Protein AF-A0A9N9Y6G4-F1 (afdb_monomer)

Radius of gyration: 29.19 Å; Cα contacts (8 Å, |Δi|>4): 217; chains: 1; bounding box: 50×56×81 Å

Foldseek 3Di:
DDQQFDAQPPPRDTHSDDVVVVVVCVVVQSAPAADPVDRHHDVDPVRNQCCCLPPQVADPVVRDHDPDSVVSVVVCLDCVNQNFDDQQPQDRDTHSDPVVSVQCQQCLVRPRRNVRHVVVVVVVVCVVVVPCPPVVPDPDDPDDLQPDQDPVQDPPQFRADPVPRDGHNDSVVSRCVSSPPVND

InterPro domains:
  IPR013087 Zinc finger C2H2-type [PF13912] (59-80)
  IPR013087 Zinc finger C2H2-type [PF13912] (158-177)
  IPR013087 Zinc finger C2H2-type [PS00028] (59-81)
  IPR013087 Zinc finger C2H2-type [PS50157] (57-86)
  IPR013087 Zinc finger C2H2-type [SM00355] (6-30)
  IPR013087 Zinc finger C2H2-type [SM00355] (33-56)
  IPR013087 Zinc finger C2H2-type [SM00355] (57-81)
  IPR013087 Zinc finger C2H2-type [SM00355] (86-106)
  IPR013087 Zinc finger C2H2-type [SM00355] (159-179)
  IPR036236 Zinc finger C2H2 superfamily [SSF57667] (58-105)

Mean predicted aligned error: 15.95 Å

Sequence (184 aa):
MRRRGFKCQVCGAICPNQREHQRHLQKFNHWPSDCRRCARTFPSADGLHEHEVSFHNYCRECNRSFPTLQSIKTHLRSVRHRGKQASCPFCDRRYTYAAAVAGHLESGRCPRAPGLNRDQTYRFVRDKDPYGVITKKLIGWRGTVHYEVGDTCWNGRAYQCNLCLNEFNSLHALSQHVNSPRRK

Organism: NCBI:txid160290

Structure (mmCIF, N/CA/C/O backbone):
data_AF-A0A9N9Y6G4-F1
#
_entry.id   AF-A0A9N9Y6G4-F1
#
loop_
_atom_site.group_PDB
_atom_site.id
_atom_site.type_symbol
_atom_site.label_atom_id
_atom_site.label_alt_id
_atom_site.label_comp_id
_atom_site.label_asym_id
_atom_site.label_entity_id
_atom_site.label_seq_id
_atom_site.pdbx_PDB_ins_code
_atom_site.Cartn_x
_atom_site.Cartn_y
_atom_site.Cartn_z
_atom_site.occupancy
_atom_site.B_iso_or_equiv
_atom_site.auth_seq_id
_atom_site.auth_comp_id
_atom_site.auth_asym_id
_atom_site.auth_atom_id
_atom_site.pdbx_PDB_model_num
ATOM 1 N N . MET A 1 1 ? 19.382 -28.203 -42.869 1.00 41.34 1 MET A N 1
ATOM 2 C CA . MET A 1 1 ? 18.488 -27.753 -41.774 1.00 41.34 1 MET A CA 1
ATOM 3 C C . MET A 1 1 ? 18.875 -26.329 -41.376 1.00 41.34 1 MET A C 1
ATOM 5 O O . MET A 1 1 ? 19.977 -26.135 -40.878 1.00 41.34 1 MET A O 1
ATOM 9 N N . ARG A 1 2 ? 18.053 -25.311 -41.672 1.00 51.38 2 ARG A N 1
ATOM 10 C CA . ARG A 1 2 ? 18.377 -23.908 -41.339 1.00 51.38 2 ARG A CA 1
ATOM 11 C C . ARG A 1 2 ? 18.302 -23.725 -39.819 1.00 51.38 2 ARG A C 1
ATOM 13 O O . ARG A 1 2 ? 17.216 -23.818 -39.255 1.00 51.38 2 ARG A O 1
ATOM 20 N N . ARG A 1 3 ? 19.439 -23.491 -39.152 1.00 56.84 3 ARG A N 1
ATOM 21 C CA . ARG A 1 3 ? 19.456 -23.141 -37.722 1.00 56.84 3 ARG A CA 1
ATOM 22 C C . ARG A 1 3 ? 18.715 -21.816 -37.542 1.00 56.84 3 ARG A C 1
ATOM 24 O O . ARG A 1 3 ? 19.135 -20.788 -38.065 1.00 56.84 3 ARG A O 1
ATOM 31 N N . ARG A 1 4 ? 17.581 -21.862 -36.847 1.00 74.25 4 ARG A N 1
ATOM 32 C C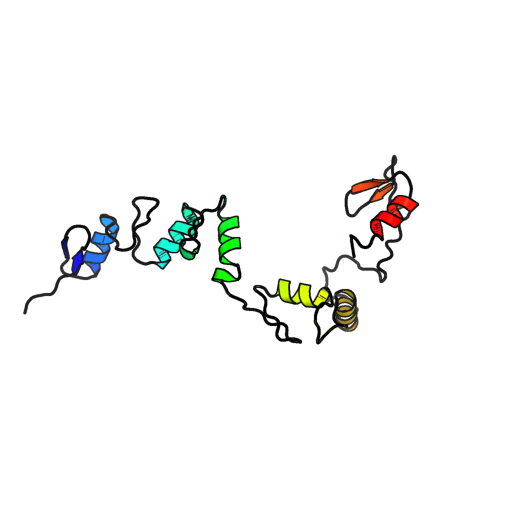A . ARG A 1 4 ? 16.739 -20.699 -36.562 1.00 74.25 4 ARG A CA 1
ATOM 33 C C . ARG A 1 4 ? 17.390 -19.925 -35.410 1.00 74.25 4 ARG A C 1
ATOM 35 O O . ARG A 1 4 ? 17.309 -20.351 -34.264 1.00 74.25 4 ARG A O 1
ATOM 42 N N . GLY A 1 5 ? 18.118 -18.859 -35.736 1.00 85.12 5 GLY A N 1
ATOM 43 C CA . GLY A 1 5 ? 18.733 -17.964 -34.750 1.00 85.12 5 GLY A CA 1
ATOM 44 C C . GLY A 1 5 ? 17.714 -17.035 -34.078 1.00 85.12 5 GLY A C 1
ATOM 45 O O . GLY A 1 5 ? 16.577 -16.901 -34.532 1.00 85.12 5 GLY A O 1
ATOM 46 N N . PHE A 1 6 ? 18.133 -16.371 -33.003 1.00 89.19 6 PHE A N 1
ATOM 47 C CA . PHE A 1 6 ? 17.336 -15.402 -32.250 1.00 89.19 6 PHE A CA 1
ATOM 48 C C . PHE A 1 6 ? 17.591 -13.993 -32.790 1.00 89.19 6 PHE A C 1
ATOM 50 O O . PHE A 1 6 ? 18.695 -13.471 -32.653 1.00 89.19 6 PHE A O 1
ATOM 57 N N . LYS A 1 7 ? 16.581 -13.379 -33.416 1.00 89.88 7 LYS A N 1
ATOM 58 C CA . LYS A 1 7 ? 16.680 -12.032 -33.996 1.00 89.88 7 LYS A CA 1
ATOM 59 C C . LYS A 1 7 ? 16.331 -10.953 -32.963 1.00 89.88 7 LYS A C 1
ATOM 61 O O . LYS A 1 7 ? 15.213 -10.941 -32.444 1.00 89.88 7 LYS A O 1
ATOM 66 N N . CYS A 1 8 ? 17.247 -10.015 -32.738 1.00 89.38 8 CYS A N 1
ATOM 67 C CA . CYS A 1 8 ? 17.000 -8.795 -31.976 1.00 89.38 8 CYS A CA 1
ATOM 68 C C . CYS A 1 8 ? 16.017 -7.887 -32.732 1.00 89.38 8 CYS A C 1
ATOM 70 O O . CYS A 1 8 ? 16.200 -7.618 -33.918 1.00 89.38 8 CYS A O 1
ATOM 72 N N . GLN A 1 9 ? 14.989 -7.388 -32.045 1.00 85.88 9 GLN A N 1
ATOM 73 C CA . GLN A 1 9 ? 13.970 -6.520 -32.652 1.00 85.88 9 GLN A CA 1
ATOM 74 C C . GLN A 1 9 ? 14.410 -5.054 -32.769 1.00 85.88 9 GLN A C 1
ATOM 76 O O . GLN A 1 9 ? 13.854 -4.326 -33.580 1.00 85.88 9 GLN A O 1
ATOM 81 N N . VAL A 1 10 ? 15.419 -4.635 -31.997 1.00 86.56 10 VAL A N 1
ATOM 82 C CA . VAL A 1 10 ? 15.906 -3.246 -31.980 1.00 86.56 10 VAL A CA 1
ATOM 83 C C . VAL A 1 10 ? 16.918 -2.996 -33.099 1.00 86.56 10 VAL A C 1
ATOM 85 O O . VAL A 1 10 ? 16.777 -2.044 -33.855 1.00 86.56 10 VAL A O 1
ATOM 88 N N . CYS A 1 11 ? 17.922 -3.869 -33.245 1.00 89.38 11 CYS A N 1
ATOM 89 C CA . CYS A 1 11 ? 18.994 -3.694 -34.235 1.00 89.38 11 CYS A CA 1
ATOM 90 C C . CYS A 1 11 ? 19.023 -4.760 -35.341 1.00 89.38 11 CYS A C 1
ATOM 92 O O . CYS A 1 11 ? 19.895 -4.731 -36.205 1.00 89.38 11 CYS A O 1
ATOM 94 N N . GLY A 1 12 ? 18.121 -5.746 -35.307 1.00 87.69 12 GLY A N 1
ATOM 95 C CA . GLY A 1 12 ? 18.038 -6.795 -36.327 1.00 87.69 12 GLY A CA 1
ATOM 96 C C . GLY A 1 12 ? 19.112 -7.888 -36.250 1.00 87.69 12 GLY A C 1
ATOM 97 O O . GLY A 1 12 ? 19.038 -8.836 -37.032 1.00 87.69 12 GLY A O 1
ATOM 98 N N . ALA A 1 13 ? 20.075 -7.800 -35.323 1.00 89.81 13 ALA A N 1
ATOM 99 C CA . ALA A 1 13 ? 21.148 -8.783 -35.168 1.00 89.81 13 ALA A CA 1
ATOM 100 C C . ALA A 1 13 ? 20.605 -10.196 -34.895 1.00 89.81 13 ALA A C 1
ATOM 102 O O . ALA A 1 13 ? 19.668 -10.368 -34.115 1.00 89.81 13 ALA A O 1
ATOM 103 N N . ILE A 1 14 ? 21.209 -11.215 -35.513 1.00 91.88 14 ILE A N 1
ATOM 104 C CA . ILE A 1 14 ? 20.828 -12.621 -35.330 1.00 91.88 14 ILE A CA 1
ATOM 105 C C . ILE A 1 14 ? 21.860 -13.294 -34.428 1.00 91.88 14 ILE A C 1
ATOM 107 O O . ILE A 1 14 ? 23.009 -13.488 -34.814 1.00 91.88 14 ILE A O 1
ATOM 111 N N . CYS A 1 15 ? 21.443 -13.671 -33.225 1.00 91.81 15 CYS A N 1
ATOM 112 C CA . CYS A 1 15 ? 22.257 -14.444 -32.298 1.00 91.81 15 CYS A CA 1
ATOM 113 C C . CYS A 1 15 ? 22.061 -15.951 -32.546 1.00 91.81 15 CYS A C 1
ATOM 115 O O . CYS A 1 15 ? 20.933 -16.398 -32.779 1.00 91.81 15 CYS A O 1
ATOM 117 N N . PRO A 1 16 ? 23.120 -16.770 -32.463 1.00 89.94 16 PRO A N 1
ATOM 118 C CA . PRO A 1 16 ? 23.047 -18.191 -32.800 1.00 89.94 16 PRO A CA 1
ATOM 119 C C . PRO A 1 16 ? 22.302 -19.031 -31.752 1.00 89.94 16 PRO A C 1
ATOM 121 O O . PRO A 1 16 ? 21.826 -20.115 -32.077 1.00 89.94 16 PRO A O 1
ATOM 124 N N . ASN A 1 17 ? 22.183 -18.558 -30.505 1.00 91.31 17 ASN A N 1
ATOM 125 C CA . ASN A 1 17 ? 21.435 -19.229 -29.439 1.00 91.31 17 ASN A CA 1
ATOM 126 C C . ASN A 1 17 ? 20.856 -18.229 -28.416 1.00 91.31 17 ASN A C 1
ATOM 128 O O . ASN A 1 17 ? 21.189 -17.041 -28.422 1.00 91.31 17 ASN A O 1
ATOM 132 N N . GLN A 1 18 ? 19.995 -18.726 -27.520 1.00 89.88 18 GLN A N 1
ATOM 133 C CA . GLN A 1 18 ? 19.288 -17.905 -26.536 1.00 89.88 18 GLN A CA 1
ATOM 134 C C . GLN A 1 18 ? 20.238 -17.214 -25.553 1.00 89.88 18 GLN A C 1
ATOM 136 O O . GLN A 1 18 ? 20.033 -16.046 -25.243 1.00 89.88 18 GLN A O 1
ATOM 141 N N . ARG A 1 19 ? 21.299 -17.884 -25.085 1.00 92.56 19 ARG A N 1
ATOM 142 C CA . ARG A 1 19 ? 22.244 -17.313 -24.110 1.00 92.56 19 ARG A CA 1
ATOM 143 C C . ARG A 1 19 ? 22.985 -16.107 -24.684 1.00 92.56 19 ARG A C 1
ATOM 145 O O . ARG A 1 19 ? 23.123 -15.085 -24.015 1.00 92.56 19 ARG A O 1
ATOM 152 N N . GLU A 1 20 ? 23.425 -16.202 -25.934 1.00 91.81 20 GLU A N 1
ATOM 153 C CA . GLU A 1 20 ? 24.077 -15.084 -26.616 1.00 91.81 20 GLU A CA 1
ATOM 154 C C . GLU A 1 20 ? 23.114 -13.946 -26.928 1.00 91.81 20 GLU A C 1
ATOM 156 O O . GLU A 1 20 ? 23.498 -12.785 -26.799 1.00 91.81 20 GLU A O 1
ATOM 161 N N . HIS A 1 21 ? 21.858 -14.265 -27.249 1.00 91.19 21 HIS A N 1
ATOM 162 C CA . HIS A 1 21 ? 20.809 -13.263 -27.392 1.00 91.19 21 HIS A CA 1
ATOM 163 C C . HIS A 1 21 ? 20.582 -12.505 -26.080 1.00 91.19 21 HIS A C 1
ATOM 165 O O . HIS A 1 21 ? 20.606 -11.283 -26.075 1.00 91.19 21 HIS A O 1
ATOM 171 N N . GLN A 1 22 ? 20.465 -13.200 -24.946 1.00 90.56 22 GLN A N 1
ATOM 172 C CA . GLN A 1 22 ? 20.300 -12.568 -23.630 1.00 90.56 22 GLN A CA 1
ATOM 173 C C . GLN A 1 22 ? 21.493 -11.657 -23.286 1.00 90.56 22 GLN A C 1
ATOM 175 O O . GLN A 1 22 ? 21.298 -10.516 -22.872 1.00 90.56 22 GLN A O 1
ATOM 180 N N . ARG A 1 23 ? 22.729 -12.109 -23.549 1.00 91.56 23 ARG A N 1
ATOM 181 C CA . ARG A 1 23 ? 23.945 -11.292 -23.379 1.00 91.56 23 ARG A CA 1
ATOM 182 C C . ARG A 1 23 ? 23.939 -10.057 -24.283 1.00 91.56 23 ARG A C 1
ATOM 184 O O . ARG A 1 23 ? 24.332 -8.982 -23.840 1.00 91.56 23 ARG A O 1
ATOM 191 N N . HIS A 1 24 ? 23.505 -10.199 -25.535 1.00 92.19 24 HIS A N 1
ATOM 192 C CA . HIS A 1 24 ? 23.349 -9.081 -26.464 1.00 92.19 24 HIS A CA 1
ATOM 193 C C . HIS A 1 24 ? 22.326 -8.063 -25.939 1.00 92.19 24 HIS A C 1
ATOM 195 O O . HIS A 1 24 ? 22.649 -6.881 -25.839 1.00 92.19 24 HIS A O 1
ATOM 201 N N . LEU A 1 25 ? 21.133 -8.516 -25.541 1.00 90.69 25 LEU A N 1
ATOM 202 C CA . LEU A 1 25 ? 20.078 -7.647 -25.014 1.00 90.69 25 LEU A CA 1
ATOM 203 C C . LEU A 1 25 ? 20.532 -6.902 -23.755 1.00 90.69 25 LEU A C 1
ATOM 205 O O . LEU A 1 25 ? 20.268 -5.711 -23.632 1.00 90.69 25 LEU A O 1
ATOM 209 N N . GLN A 1 26 ? 21.272 -7.567 -22.865 1.00 87.88 26 GLN A N 1
ATOM 210 C CA . GLN A 1 26 ? 21.824 -6.944 -21.664 1.00 87.88 26 GLN A CA 1
ATOM 211 C C . GLN A 1 26 ? 22.943 -5.940 -21.972 1.00 87.88 26 GLN A C 1
ATOM 213 O O . GLN A 1 26 ? 22.954 -4.857 -21.398 1.00 87.88 26 GLN A O 1
ATOM 218 N N . LYS A 1 27 ? 23.869 -6.272 -22.882 1.00 89.38 27 LYS A N 1
ATOM 219 C CA . LYS A 1 27 ? 25.011 -5.409 -23.228 1.00 89.38 27 LYS A CA 1
ATOM 220 C C . LYS A 1 27 ? 24.585 -4.136 -23.957 1.00 89.38 27 LYS A C 1
ATOM 222 O O . LYS A 1 27 ? 25.132 -3.075 -23.686 1.00 89.38 27 LYS A O 1
ATOM 227 N N . PHE A 1 28 ? 23.644 -4.253 -24.891 1.00 87.62 28 PHE A N 1
ATOM 228 C CA . PHE A 1 28 ? 23.187 -3.137 -25.723 1.00 87.62 28 PHE A CA 1
ATOM 229 C C . PHE A 1 28 ? 21.873 -2.521 -25.235 1.00 87.62 28 PHE A C 1
ATOM 231 O O . PHE A 1 28 ? 21.368 -1.597 -25.859 1.00 87.62 28 PHE A O 1
ATOM 238 N N . ASN A 1 29 ? 21.321 -3.016 -24.122 1.00 86.81 29 ASN A N 1
ATOM 239 C CA . ASN A 1 29 ? 20.056 -2.548 -23.562 1.00 86.81 29 ASN A CA 1
ATOM 240 C C . ASN A 1 29 ? 18.914 -2.597 -24.600 1.00 86.81 29 ASN A C 1
ATOM 242 O O . ASN A 1 29 ? 18.122 -1.667 -24.737 1.00 86.81 29 ASN A O 1
ATOM 246 N N . HIS A 1 30 ? 18.844 -3.697 -25.351 1.00 90.31 30 HIS A N 1
ATOM 247 C CA . HIS A 1 30 ? 17.883 -3.916 -26.441 1.00 90.31 30 HIS A CA 1
ATOM 248 C C . HIS A 1 30 ? 16.643 -4.708 -26.004 1.00 90.31 30 HIS A C 1
ATOM 250 O O . HIS A 1 30 ? 15.956 -5.305 -26.836 1.00 90.31 30 HIS A O 1
ATOM 256 N N . TRP A 1 31 ? 16.374 -4.791 -24.701 1.00 89.81 31 TRP A N 1
ATOM 257 C CA . TRP A 1 31 ? 15.217 -5.528 -24.216 1.00 89.81 31 TRP A CA 1
ATOM 258 C C . TRP A 1 31 ? 13.901 -4.943 -24.748 1.00 89.81 31 TRP A C 1
ATOM 260 O O . TRP A 1 31 ? 13.811 -3.738 -24.973 1.00 89.81 31 TRP A O 1
ATOM 270 N N . PRO A 1 32 ? 12.860 -5.775 -24.926 1.00 85.19 32 PRO A N 1
ATOM 271 C CA . PRO A 1 32 ? 11.622 -5.342 -25.567 1.00 85.19 32 PRO A CA 1
ATOM 272 C C . PRO A 1 32 ? 10.779 -4.383 -24.718 1.00 85.19 32 PRO A C 1
ATOM 274 O O . PRO A 1 32 ? 9.941 -3.687 -25.277 1.00 85.19 32 PRO A O 1
ATOM 277 N N . SER A 1 33 ? 10.951 -4.359 -23.391 1.00 89.88 33 SER A N 1
ATOM 278 C CA . SER A 1 33 ? 10.158 -3.488 -22.513 1.00 89.88 33 SER A CA 1
ATOM 279 C C . SER A 1 33 ? 10.932 -2.207 -22.214 1.00 89.88 33 SER A C 1
ATOM 281 O O . SER A 1 33 ? 11.803 -2.212 -21.347 1.00 89.88 33 SER A O 1
ATOM 283 N N . ASP A 1 34 ? 10.643 -1.114 -22.913 1.00 88.62 34 ASP A N 1
ATOM 284 C CA . ASP A 1 34 ? 11.289 0.183 -22.705 1.00 88.62 34 ASP A CA 1
ATOM 285 C C . ASP A 1 34 ? 10.572 1.045 -21.654 1.00 88.62 34 ASP A C 1
ATOM 287 O O . ASP A 1 34 ? 9.346 1.032 -21.512 1.00 88.62 34 ASP A O 1
ATOM 291 N N . CYS A 1 35 ? 11.350 1.814 -20.894 1.00 91.25 35 CYS A N 1
ATOM 292 C CA . CYS A 1 35 ? 10.811 2.847 -20.024 1.00 91.25 35 CYS A CA 1
ATOM 293 C C . CYS A 1 35 ? 10.544 4.119 -20.833 1.00 91.25 35 CYS A C 1
ATOM 295 O O . CYS A 1 35 ? 11.448 4.715 -21.400 1.00 91.25 35 CYS A O 1
ATOM 297 N N . ARG A 1 36 ? 9.315 4.637 -20.815 1.00 90.25 36 ARG A N 1
ATOM 298 C CA . ARG A 1 36 ? 9.000 5.890 -21.534 1.00 90.25 36 ARG A CA 1
ATOM 299 C C . ARG A 1 36 ? 9.541 7.157 -20.862 1.00 90.25 36 ARG A C 1
ATOM 301 O O . ARG A 1 36 ? 9.372 8.248 -21.394 1.00 90.25 36 ARG A O 1
ATOM 308 N N . ARG A 1 37 ? 10.144 7.034 -19.674 1.00 91.00 37 ARG A N 1
ATOM 309 C CA . ARG A 1 37 ? 10.722 8.155 -18.905 1.00 91.00 37 ARG A CA 1
ATOM 310 C C . ARG A 1 37 ? 12.244 8.167 -18.888 1.00 91.00 37 ARG A C 1
ATOM 312 O O . ARG A 1 37 ? 12.824 9.156 -18.453 1.00 91.00 37 ARG A O 1
ATOM 319 N N . CYS A 1 38 ? 12.898 7.096 -19.329 1.00 90.56 38 CYS A N 1
ATOM 320 C CA . CYS A 1 38 ? 14.349 7.047 -19.466 1.00 90.56 38 CYS A CA 1
ATOM 321 C C . CYS A 1 38 ? 14.756 6.011 -20.515 1.00 90.56 38 CYS A C 1
ATOM 323 O O . CYS A 1 38 ? 14.004 5.100 -20.815 1.00 90.56 38 CYS A O 1
ATOM 325 N N . ALA A 1 39 ? 15.983 6.067 -21.024 1.00 86.81 39 ALA A N 1
ATOM 326 C CA . ALA A 1 39 ? 16.446 5.143 -22.065 1.00 86.81 39 ALA A CA 1
ATOM 327 C C . ALA A 1 39 ? 16.714 3.694 -21.582 1.00 86.81 39 ALA A C 1
ATOM 329 O O . ALA A 1 39 ? 17.464 2.958 -22.225 1.00 86.81 39 ALA A O 1
ATOM 330 N N . ARG A 1 40 ? 16.169 3.267 -20.430 1.00 87.94 40 ARG A N 1
ATOM 331 C CA . ARG A 1 40 ? 16.365 1.907 -19.903 1.00 87.94 40 ARG A CA 1
ATOM 332 C C . ARG A 1 40 ? 15.350 0.930 -20.486 1.00 87.94 40 ARG A C 1
ATOM 334 O O . ARG A 1 40 ? 14.172 1.256 -20.605 1.00 87.94 40 ARG A O 1
ATOM 341 N N . THR A 1 41 ? 15.803 -0.288 -20.769 1.00 90.50 41 THR A N 1
ATOM 342 C CA . THR A 1 41 ? 14.950 -1.383 -21.229 1.00 90.50 41 THR A CA 1
ATOM 343 C C . THR A 1 41 ? 15.080 -2.587 -20.299 1.00 90.50 41 THR A C 1
ATOM 345 O O . THR A 1 41 ? 16.090 -2.759 -19.611 1.00 90.50 41 THR A O 1
ATOM 348 N N . PHE A 1 42 ? 14.033 -3.408 -20.239 1.00 91.19 42 PHE A N 1
ATOM 349 C CA . PHE A 1 42 ? 13.884 -4.482 -19.265 1.00 91.19 42 PHE A CA 1
ATOM 350 C C . PHE A 1 42 ? 13.423 -5.792 -19.909 1.00 91.19 42 PHE A C 1
ATOM 352 O O . PHE A 1 42 ? 12.586 -5.782 -20.820 1.00 91.19 42 PHE A O 1
ATOM 359 N N . PRO A 1 43 ? 13.929 -6.939 -19.418 1.00 88.19 43 PRO A N 1
ATOM 360 C CA . PRO A 1 43 ? 13.601 -8.257 -19.958 1.00 88.19 43 PRO A CA 1
ATOM 361 C C . PRO A 1 43 ? 12.132 -8.650 -19.779 1.00 88.19 43 PRO A C 1
ATOM 363 O O . PRO A 1 43 ? 11.641 -9.492 -20.528 1.00 88.19 43 PRO A O 1
ATOM 366 N N . SER A 1 44 ? 11.428 -8.051 -18.816 1.00 90.69 44 SER A N 1
ATOM 367 C CA . SER A 1 44 ? 10.027 -8.339 -18.516 1.00 90.69 44 SER A CA 1
ATOM 368 C C . SER A 1 44 ? 9.245 -7.076 -18.155 1.00 90.69 44 SER A C 1
ATOM 370 O O . SER A 1 44 ? 9.812 -6.069 -17.719 1.00 90.69 44 SER A O 1
ATOM 372 N N . ALA A 1 45 ? 7.919 -7.159 -18.296 1.00 91.38 45 ALA A N 1
ATOM 373 C CA . ALA A 1 45 ? 7.000 -6.109 -17.866 1.00 91.38 45 ALA A CA 1
ATOM 374 C C . ALA A 1 45 ? 7.062 -5.865 -16.348 1.00 91.38 45 ALA A C 1
ATOM 376 O O . ALA A 1 45 ? 6.921 -4.719 -15.928 1.00 91.38 45 ALA A O 1
ATOM 377 N N . ASP A 1 46 ? 7.318 -6.905 -15.549 1.00 91.69 46 ASP A N 1
ATOM 378 C CA . ASP A 1 46 ? 7.487 -6.786 -14.095 1.00 91.69 46 ASP A CA 1
ATOM 379 C C . ASP A 1 46 ? 8.770 -6.034 -13.734 1.00 91.69 46 ASP A C 1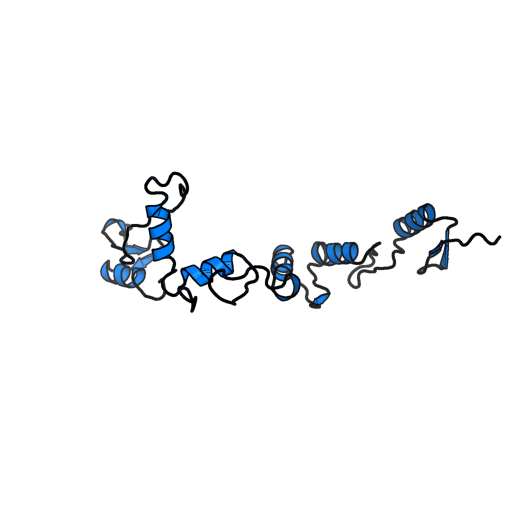
ATOM 381 O O . ASP A 1 46 ? 8.740 -5.144 -12.889 1.00 91.69 46 ASP A O 1
ATOM 385 N N . GLY A 1 47 ? 9.880 -6.318 -14.426 1.00 93.06 47 GLY A N 1
ATOM 386 C CA . GLY A 1 47 ? 11.135 -5.588 -14.230 1.00 93.06 47 GLY A CA 1
ATOM 387 C C . GLY A 1 47 ? 11.013 -4.114 -14.623 1.00 93.06 47 GLY A C 1
ATOM 388 O O . GLY A 1 47 ? 11.520 -3.238 -13.923 1.0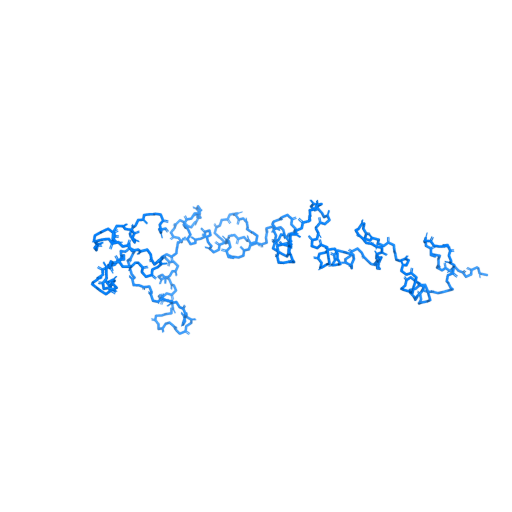0 93.06 47 GLY A O 1
ATOM 389 N N . LEU A 1 48 ? 10.280 -3.824 -15.705 1.00 94.19 48 LEU A N 1
ATOM 390 C CA . LEU A 1 48 ? 9.923 -2.451 -16.063 1.00 94.19 48 LEU A CA 1
ATOM 391 C C . LEU A 1 48 ? 9.037 -1.808 -14.984 1.00 94.19 48 LEU A C 1
ATOM 393 O O . LEU A 1 48 ? 9.307 -0.682 -14.578 1.00 94.19 48 LEU A O 1
ATOM 397 N N . HIS A 1 49 ? 8.013 -2.509 -14.493 1.00 93.56 49 HIS A N 1
ATOM 398 C CA . HIS A 1 49 ? 7.120 -1.996 -13.455 1.00 93.56 49 HIS A CA 1
ATOM 399 C C . HIS A 1 49 ? 7.877 -1.658 -12.165 1.00 93.56 49 HIS A C 1
ATOM 401 O O . HIS A 1 49 ? 7.734 -0.555 -11.642 1.00 93.56 49 HIS A O 1
ATOM 407 N N . GLU A 1 50 ? 8.728 -2.561 -11.677 1.00 93.69 50 GLU A N 1
ATOM 408 C CA . GLU A 1 50 ? 9.559 -2.325 -10.496 1.00 93.69 50 GLU A CA 1
ATOM 409 C C . GLU A 1 50 ? 10.477 -1.113 -10.687 1.00 93.69 50 GLU A C 1
ATOM 411 O O . GLU A 1 50 ? 10.603 -0.278 -9.784 1.00 93.69 50 GLU A O 1
ATOM 416 N N . HIS A 1 51 ? 11.073 -0.974 -11.874 1.00 94.69 51 HIS A N 1
ATOM 417 C CA . HIS A 1 51 ? 11.878 0.189 -12.219 1.00 94.69 51 HIS A CA 1
ATOM 418 C C . HIS A 1 51 ? 11.059 1.486 -12.209 1.00 94.69 51 HIS A C 1
ATOM 420 O O . HIS A 1 51 ? 11.478 2.467 -11.594 1.00 94.69 51 HIS A O 1
ATOM 426 N N . GLU A 1 52 ? 9.884 1.508 -12.840 1.00 95.25 52 GLU A N 1
ATOM 427 C CA . GLU A 1 52 ? 9.006 2.680 -12.854 1.00 95.25 52 GLU A CA 1
ATOM 428 C C . GLU A 1 52 ? 8.563 3.083 -11.442 1.00 95.25 52 GLU A C 1
ATOM 430 O O . GLU A 1 52 ? 8.523 4.274 -11.120 1.00 95.25 52 GLU A O 1
ATOM 435 N N . VAL A 1 53 ? 8.290 2.107 -10.576 1.00 95.75 53 VAL A N 1
ATOM 436 C CA . VAL A 1 53 ? 7.908 2.349 -9.183 1.00 95.75 53 VAL A CA 1
ATOM 437 C C . VAL A 1 53 ? 9.086 2.874 -8.367 1.00 95.75 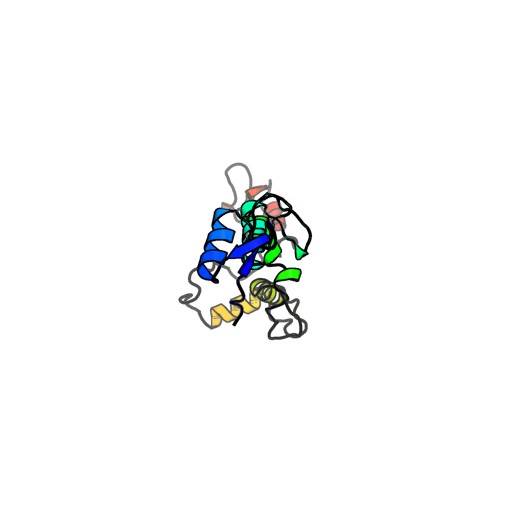53 VAL A C 1
ATOM 439 O O . VAL A 1 53 ? 8.915 3.819 -7.601 1.00 95.75 53 VAL A O 1
ATOM 442 N N . SER A 1 54 ? 10.272 2.290 -8.530 1.00 94.81 54 SER A N 1
ATOM 443 C CA . SER A 1 54 ? 11.425 2.558 -7.660 1.00 94.81 54 SER A CA 1
ATOM 444 C C . SER A 1 54 ? 12.231 3.786 -8.073 1.00 94.81 54 SER A C 1
ATOM 446 O O . SER A 1 54 ? 12.742 4.494 -7.210 1.00 94.81 54 SER A O 1
ATOM 448 N N . PHE A 1 55 ? 12.343 4.054 -9.377 1.00 94.88 55 PHE A N 1
ATOM 449 C CA . PHE A 1 55 ? 13.165 5.145 -9.915 1.00 94.88 55 PHE A CA 1
ATOM 450 C C . PHE A 1 55 ? 12.351 6.349 -10.383 1.00 94.88 55 PHE A C 1
ATOM 452 O O . PHE A 1 55 ? 12.853 7.469 -10.357 1.00 94.88 55 PHE A O 1
ATOM 459 N N . HIS A 1 56 ? 11.104 6.142 -10.807 1.00 95.12 56 HIS A N 1
ATOM 460 C CA . HIS A 1 56 ? 10.254 7.222 -11.311 1.00 95.12 56 HIS A CA 1
ATOM 461 C C . HIS A 1 56 ? 9.060 7.528 -10.409 1.00 95.12 56 HIS A C 1
ATOM 463 O O . HIS A 1 56 ? 8.302 8.448 -10.716 1.00 95.12 56 HIS A O 1
ATOM 469 N N . ASN A 1 57 ? 8.879 6.774 -9.316 1.00 97.06 57 ASN A N 1
ATOM 470 C CA . ASN A 1 57 ? 7.701 6.850 -8.455 1.00 97.06 57 ASN A CA 1
ATOM 471 C C . ASN A 1 57 ? 6.408 6.890 -9.283 1.00 97.06 57 ASN A C 1
ATOM 473 O O . ASN A 1 57 ? 5.518 7.699 -9.021 1.00 97.06 57 ASN A O 1
ATOM 477 N N . TYR A 1 58 ? 6.319 6.065 -10.326 1.00 96.50 58 TYR A N 1
ATOM 478 C CA . TYR A 1 58 ? 5.241 6.131 -11.302 1.00 96.50 58 TYR A CA 1
ATOM 479 C C . TYR A 1 58 ? 4.435 4.838 -11.378 1.00 96.50 58 TYR A C 1
ATOM 481 O O . TYR A 1 58 ? 4.974 3.734 -11.411 1.00 96.50 58 TYR A O 1
ATOM 489 N N . CYS A 1 59 ? 3.116 4.997 -11.455 1.00 95.62 59 CYS A N 1
ATOM 490 C CA . CYS A 1 59 ? 2.171 3.917 -11.665 1.00 95.62 59 CYS A CA 1
ATOM 491 C C . CYS A 1 59 ? 1.628 3.942 -13.100 1.00 95.62 59 CYS A C 1
ATOM 493 O O . CYS A 1 59 ? 0.850 4.833 -13.456 1.00 95.62 59 CYS A O 1
ATOM 495 N N . ARG A 1 60 ? 1.988 2.929 -13.901 1.00 91.56 60 ARG A N 1
ATOM 496 C CA . ARG A 1 60 ? 1.557 2.787 -15.305 1.00 91.56 60 ARG A CA 1
ATOM 497 C C . ARG A 1 60 ? 0.074 2.534 -15.486 1.00 91.56 60 ARG A C 1
ATOM 499 O O . ARG A 1 60 ? -0.530 3.119 -16.375 1.00 91.56 60 ARG A O 1
ATOM 506 N N . GLU A 1 61 ? -0.530 1.728 -14.622 1.00 91.44 61 GLU A N 1
ATOM 507 C CA . GLU A 1 61 ? -1.952 1.387 -14.743 1.00 91.44 61 GLU A CA 1
ATOM 508 C C . GLU A 1 61 ? -2.847 2.592 -14.426 1.00 91.44 61 GLU A C 1
ATOM 510 O O . GLU A 1 61 ? -3.949 2.719 -14.955 1.00 91.44 61 GLU A O 1
ATOM 515 N N . CYS A 1 62 ? -2.365 3.495 -13.566 1.00 93.75 62 CYS A N 1
ATOM 516 C CA . CYS A 1 62 ? -3.050 4.732 -13.198 1.00 93.75 62 CYS A CA 1
ATOM 517 C C . CYS A 1 62 ? -2.584 5.953 -13.992 1.00 93.75 62 CYS A C 1
ATOM 519 O O . CYS A 1 62 ? -3.150 7.026 -13.799 1.00 93.75 62 CYS A O 1
ATOM 521 N N . ASN A 1 63 ? -1.552 5.798 -14.824 1.00 93.62 63 ASN A N 1
ATOM 522 C CA . ASN A 1 63 ? -0.824 6.876 -15.484 1.00 93.62 63 ASN A CA 1
ATOM 523 C C . ASN A 1 63 ? -0.507 8.059 -14.545 1.00 93.62 63 ASN A C 1
ATOM 525 O O . ASN A 1 63 ? -0.791 9.214 -14.860 1.00 93.62 63 ASN A O 1
ATOM 529 N N . ARG A 1 64 ? 0.031 7.772 -13.352 1.00 94.75 64 ARG A N 1
ATOM 530 C CA . ARG A 1 64 ? 0.213 8.776 -12.291 1.00 94.75 64 ARG A CA 1
ATOM 531 C C . ARG A 1 64 ? 1.606 8.723 -11.676 1.00 94.75 64 ARG A C 1
ATOM 533 O O . ARG A 1 64 ? 2.067 7.653 -11.284 1.00 94.75 64 ARG A O 1
ATOM 540 N N . SER A 1 65 ? 2.222 9.894 -11.535 1.00 95.50 65 SER A N 1
ATOM 541 C CA . SER A 1 65 ? 3.484 10.090 -10.815 1.00 95.50 65 SER A CA 1
ATOM 542 C C . SER A 1 65 ? 3.235 10.483 -9.361 1.00 95.50 65 SER A C 1
ATOM 544 O O . SER A 1 65 ? 2.230 11.121 -9.034 1.00 95.50 65 SER A O 1
ATOM 546 N N . PHE A 1 66 ? 4.169 10.118 -8.492 1.00 96.69 66 PHE A N 1
ATOM 547 C CA . PHE A 1 66 ? 4.105 10.361 -7.060 1.00 96.69 66 PHE A CA 1
ATOM 548 C C . PHE A 1 66 ? 5.366 11.08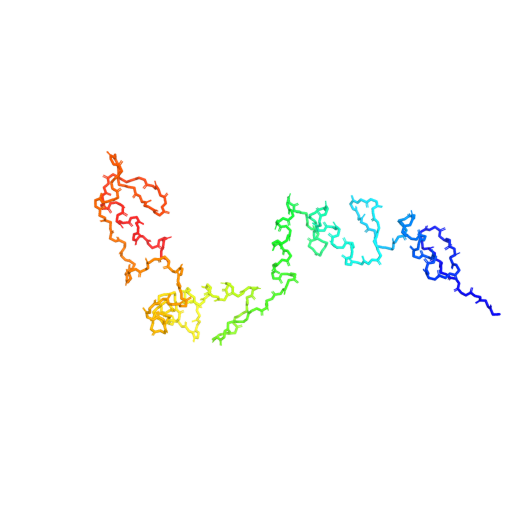4 -6.578 1.00 96.69 66 PHE A C 1
ATOM 550 O O . PHE A 1 66 ? 6.448 10.863 -7.117 1.00 96.69 66 PHE A O 1
ATOM 557 N N . PRO A 1 67 ? 5.255 11.932 -5.542 1.00 95.56 67 PRO A N 1
ATOM 558 C CA . PRO A 1 67 ? 6.393 12.708 -5.053 1.00 95.56 67 PRO A CA 1
ATOM 559 C C . PRO A 1 67 ? 7.436 11.847 -4.331 1.00 95.56 67 PRO A C 1
ATOM 561 O O . PRO A 1 67 ? 8.596 12.231 -4.243 1.00 95.56 67 PRO A O 1
ATOM 564 N N . THR A 1 68 ? 7.043 10.689 -3.789 1.00 96.12 68 THR A N 1
ATOM 565 C CA . THR A 1 68 ? 7.929 9.838 -2.982 1.00 96.12 68 THR A CA 1
ATOM 566 C C . THR A 1 68 ? 7.683 8.353 -3.226 1.00 96.12 68 THR A C 1
ATOM 568 O O . THR A 1 68 ? 6.555 7.937 -3.501 1.00 96.12 68 THR A O 1
ATOM 571 N N . LEU A 1 69 ? 8.706 7.526 -2.991 1.00 94.56 69 LEU A N 1
ATOM 572 C CA . LEU A 1 69 ? 8.582 6.065 -3.059 1.00 94.56 69 LEU A CA 1
ATOM 573 C C . LEU A 1 69 ? 7.509 5.531 -2.096 1.00 94.56 69 LEU A C 1
ATOM 575 O O . LEU A 1 69 ? 6.758 4.608 -2.412 1.00 94.56 69 LEU A O 1
ATOM 579 N N . GLN A 1 70 ? 7.392 6.135 -0.913 1.00 94.88 70 GLN A N 1
ATOM 580 C CA . GLN A 1 70 ? 6.405 5.716 0.079 1.00 94.88 70 GLN A CA 1
ATOM 581 C C . GLN A 1 70 ? 4.967 6.011 -0.367 1.00 94.88 70 GLN A C 1
ATOM 583 O O . GLN A 1 70 ? 4.055 5.218 -0.099 1.00 94.88 70 GLN A O 1
ATOM 588 N N . SER A 1 71 ? 4.749 7.130 -1.062 1.00 95.81 71 SER A N 1
ATOM 589 C CA . SER A 1 71 ? 3.420 7.489 -1.557 1.00 95.81 71 SER A CA 1
ATOM 590 C C . SER A 1 71 ? 2.967 6.553 -2.679 1.00 95.81 71 SER A C 1
ATOM 592 O O . SER A 1 71 ? 1.849 6.040 -2.595 1.00 95.81 71 SER A O 1
ATOM 594 N N . ILE A 1 72 ? 3.838 6.196 -3.633 1.00 96.12 72 ILE A N 1
ATOM 595 C CA . ILE A 1 72 ? 3.492 5.179 -4.638 1.00 96.12 72 ILE A CA 1
ATOM 596 C C . ILE A 1 72 ? 3.293 3.790 -4.017 1.00 96.12 72 ILE A C 1
ATOM 598 O O . ILE A 1 72 ? 2.303 3.130 -4.321 1.00 96.12 72 ILE A O 1
ATOM 602 N N . LYS A 1 73 ? 4.134 3.357 -3.068 1.00 93.19 73 LYS A N 1
ATOM 603 C CA . LYS A 1 73 ? 3.931 2.079 -2.354 1.00 93.19 73 LYS A CA 1
ATOM 604 C C . LYS A 1 73 ? 2.590 2.033 -1.621 1.00 93.19 73 LYS A C 1
ATOM 606 O O . LYS A 1 73 ? 1.967 0.983 -1.496 1.00 93.19 73 LYS A O 1
ATOM 611 N N . THR A 1 74 ? 2.127 3.163 -1.100 1.00 91.50 74 THR A N 1
ATOM 612 C CA . THR A 1 74 ? 0.803 3.264 -0.469 1.00 91.50 74 THR A CA 1
ATOM 613 C C . THR A 1 74 ? -0.315 3.242 -1.508 1.00 91.50 74 THR A C 1
ATOM 615 O O . THR A 1 74 ? -1.317 2.561 -1.313 1.00 91.50 74 THR A O 1
ATOM 618 N N . HIS A 1 75 ? -0.122 3.903 -2.645 1.00 93.44 75 HIS A N 1
ATOM 619 C CA . HIS A 1 75 ? -1.049 3.857 -3.770 1.00 93.44 75 HIS A CA 1
ATOM 620 C C . HIS A 1 75 ? -1.225 2.445 -4.352 1.00 93.44 75 HIS A C 1
ATOM 622 O O . HIS A 1 75 ? -2.362 2.013 -4.544 1.00 93.44 75 HIS A O 1
ATOM 628 N N . LEU A 1 76 ? -0.141 1.692 -4.555 1.00 92.19 76 LEU A N 1
ATOM 629 C CA . LEU A 1 76 ? -0.182 0.309 -5.055 1.00 92.19 76 LEU A CA 1
ATOM 630 C C . LEU A 1 76 ? -0.865 -0.661 -4.077 1.00 92.19 76 LEU A C 1
ATOM 632 O O . LEU A 1 76 ? -1.298 -1.741 -4.460 1.00 92.19 76 LEU A O 1
ATOM 636 N N . ARG A 1 77 ? -1.018 -0.272 -2.807 1.00 88.88 77 ARG A N 1
ATOM 637 C CA . ARG A 1 77 ? -1.796 -1.027 -1.814 1.00 88.88 77 ARG A CA 1
ATOM 638 C C . ARG A 1 77 ? -3.300 -0.738 -1.871 1.00 88.88 77 ARG A C 1
ATOM 640 O O . ARG A 1 77 ? -4.068 -1.435 -1.213 1.00 88.88 77 ARG A O 1
ATOM 647 N N . SER A 1 78 ? -3.729 0.265 -2.639 1.00 87.88 78 SER A N 1
ATOM 648 C CA . SER A 1 78 ? -5.135 0.660 -2.754 1.00 87.88 78 SER A CA 1
ATOM 649 C C . SER A 1 78 ? -6.011 -0.407 -3.419 1.00 87.88 78 SER A C 1
ATOM 651 O O . SER A 1 78 ? -5.529 -1.328 -4.079 1.00 87.88 78 SER A O 1
ATOM 653 N N . VAL A 1 79 ? -7.333 -0.235 -3.287 1.00 84.00 79 VAL A N 1
ATOM 654 C CA . VAL A 1 79 ? -8.348 -1.142 -3.855 1.00 84.00 79 VAL A CA 1
ATOM 655 C C . VAL A 1 79 ? -8.168 -1.345 -5.357 1.00 84.00 79 VAL A C 1
ATOM 657 O O . VAL A 1 79 ? -8.439 -2.433 -5.846 1.00 84.00 79 VAL A O 1
ATOM 660 N N . ARG A 1 80 ? -7.700 -0.325 -6.084 1.00 86.88 80 ARG A N 1
ATOM 661 C CA . ARG A 1 80 ? -7.534 -0.402 -7.538 1.00 86.88 80 ARG A CA 1
ATOM 662 C C . ARG A 1 80 ? -6.486 -1.433 -7.963 1.00 86.88 80 ARG A C 1
ATOM 664 O O . ARG A 1 80 ? -6.683 -2.080 -8.978 1.00 86.88 80 ARG A O 1
ATOM 671 N N . HIS A 1 81 ? -5.414 -1.584 -7.188 1.00 88.56 81 HIS A N 1
ATOM 672 C CA . HIS A 1 81 ? -4.301 -2.479 -7.520 1.00 88.56 81 HIS A CA 1
ATOM 673 C C . HIS A 1 81 ? -4.390 -3.816 -6.791 1.00 88.56 81 HIS A C 1
ATOM 675 O O . HIS A 1 81 ? -4.142 -4.867 -7.369 1.00 88.56 81 HIS A O 1
ATOM 681 N N . ARG A 1 82 ? -4.759 -3.790 -5.506 1.00 85.62 82 ARG A N 1
ATOM 682 C CA . ARG A 1 82 ? -4.766 -4.986 -4.654 1.00 85.62 82 ARG A CA 1
ATOM 683 C C . ARG A 1 82 ? -6.148 -5.635 -4.527 1.00 85.62 82 ARG A C 1
ATOM 685 O O . ARG A 1 82 ? -6.260 -6.781 -4.089 1.00 85.62 82 ARG A O 1
ATOM 692 N N . GLY A 1 83 ? -7.206 -4.908 -4.884 1.00 84.94 83 GLY A N 1
ATOM 693 C CA . GLY A 1 83 ? -8.585 -5.329 -4.663 1.00 84.94 83 GLY A CA 1
ATOM 694 C C . GLY A 1 83 ? -9.002 -5.296 -3.189 1.00 84.94 83 GLY A C 1
ATOM 695 O O . GLY A 1 83 ? -8.271 -4.856 -2.298 1.00 84.94 83 GLY A O 1
ATOM 696 N N . LYS A 1 84 ? -10.224 -5.768 -2.924 1.00 84.19 84 LYS A N 1
ATOM 697 C CA . LYS A 1 84 ? -10.748 -5.957 -1.564 1.00 84.19 84 LYS A CA 1
ATOM 698 C C . LYS A 1 84 ? -10.470 -7.386 -1.101 1.00 84.19 84 LYS A C 1
ATOM 700 O O . LYS A 1 84 ? -11.183 -8.319 -1.481 1.00 84.19 84 LYS A O 1
ATOM 705 N N . GLN A 1 85 ? -9.434 -7.543 -0.288 1.00 82.56 85 GLN A N 1
ATOM 706 C CA . GLN A 1 85 ? -8.941 -8.853 0.139 1.00 82.56 85 GLN A CA 1
ATOM 707 C C . GLN A 1 85 ? -9.524 -9.327 1.472 1.00 82.56 85 GLN A C 1
ATOM 709 O O . GLN A 1 85 ? -9.563 -10.525 1.716 1.00 82.56 85 GLN A O 1
ATOM 714 N N . ALA A 1 86 ? -9.995 -8.415 2.324 1.00 85.56 86 ALA A N 1
ATOM 715 C CA . ALA A 1 86 ? -10.496 -8.756 3.651 1.00 85.56 86 ALA A CA 1
ATOM 716 C C . ALA A 1 86 ? -12.021 -8.621 3.699 1.00 85.56 86 ALA A C 1
ATOM 718 O O . ALA A 1 86 ? -12.559 -7.556 3.397 1.00 85.56 86 ALA A O 1
ATOM 719 N N . SER A 1 87 ? -12.729 -9.681 4.070 1.00 88.56 87 SER A N 1
ATOM 720 C CA . SER A 1 87 ? -14.170 -9.646 4.327 1.00 88.56 87 SER A CA 1
ATOM 721 C C . SER A 1 87 ? -14.445 -9.443 5.811 1.00 88.56 87 SER A C 1
ATOM 723 O O . SER A 1 87 ? -13.703 -9.915 6.672 1.00 88.56 87 SER A O 1
ATOM 725 N N . CYS A 1 88 ? -15.528 -8.734 6.114 1.00 88.94 88 CYS A N 1
ATOM 726 C CA . CYS A 1 88 ? -16.098 -8.779 7.448 1.00 88.94 88 CYS A CA 1
ATOM 727 C C . CYS A 1 88 ? -16.645 -10.197 7.698 1.00 88.94 88 CYS A C 1
ATOM 729 O O . CYS A 1 88 ? -17.341 -10.723 6.833 1.00 88.94 88 CYS A O 1
ATOM 731 N N . PRO A 1 89 ? -16.359 -10.829 8.849 1.00 87.56 89 PRO A N 1
ATOM 732 C CA . PRO A 1 89 ? -16.894 -12.158 9.147 1.00 87.56 89 PRO A CA 1
ATOM 733 C C . PRO A 1 89 ? -18.393 -12.131 9.475 1.00 87.56 89 PRO A C 1
ATOM 735 O O . PRO A 1 89 ? -19.058 -13.155 9.389 1.00 87.56 89 PRO A O 1
ATOM 738 N N . PHE A 1 90 ? -18.934 -10.964 9.838 1.00 88.31 90 PHE A N 1
ATOM 739 C CA . PHE A 1 90 ? -20.330 -10.827 10.245 1.00 88.31 90 PHE A CA 1
ATOM 740 C C . PHE A 1 90 ? -21.228 -10.274 9.140 1.00 88.31 90 PHE A C 1
ATOM 742 O O . PHE A 1 90 ? -22.432 -10.466 9.207 1.00 88.31 90 PHE A O 1
ATOM 749 N N . CYS A 1 91 ? -20.694 -9.577 8.130 1.00 90.38 91 CYS A N 1
ATOM 750 C CA . CYS A 1 91 ? -21.495 -8.996 7.049 1.00 90.38 91 CYS A CA 1
ATOM 751 C C . CYS A 1 91 ? -20.803 -9.089 5.685 1.00 90.38 91 CYS A C 1
ATOM 753 O O . CYS A 1 91 ? -19.602 -9.310 5.602 1.00 90.38 91 CYS A O 1
ATOM 755 N N . ASP A 1 92 ? -21.535 -8.812 4.606 1.00 89.44 92 ASP A N 1
ATOM 756 C CA . ASP A 1 92 ? -21.024 -8.997 3.235 1.00 89.44 92 ASP A CA 1
ATOM 757 C C . ASP A 1 92 ? -20.062 -7.879 2.778 1.00 89.44 92 ASP A C 1
ATOM 759 O O . ASP A 1 92 ? -19.680 -7.787 1.608 1.00 89.44 92 ASP A O 1
ATOM 763 N N . ARG A 1 93 ? -19.653 -6.984 3.690 1.00 86.88 93 ARG A N 1
ATOM 764 C CA . ARG A 1 93 ? -18.736 -5.889 3.362 1.00 86.88 93 ARG A CA 1
ATOM 765 C C . ARG A 1 93 ? -17.307 -6.396 3.219 1.00 86.88 93 ARG A C 1
ATOM 767 O O . ARG A 1 93 ? -16.781 -7.124 4.059 1.00 86.88 93 ARG A O 1
ATOM 774 N N . ARG A 1 94 ? -16.647 -5.916 2.165 1.00 89.94 94 ARG A N 1
ATOM 775 C CA . ARG A 1 94 ? -15.246 -6.212 1.849 1.00 89.94 94 ARG A CA 1
ATOM 776 C C . ARG A 1 94 ? -14.394 -4.946 1.898 1.00 89.94 94 ARG A C 1
ATOM 778 O O . ARG A 1 94 ? -14.837 -3.865 1.501 1.00 89.94 94 ARG A O 1
ATOM 785 N N . TYR A 1 95 ? -13.152 -5.112 2.323 1.00 86.00 95 TYR A N 1
ATOM 786 C CA . TYR A 1 95 ? -12.185 -4.071 2.636 1.00 86.00 95 TYR A CA 1
ATOM 787 C C . TYR A 1 95 ? -10.823 -4.391 2.019 1.00 86.00 95 TYR A C 1
ATOM 789 O O . TYR A 1 95 ? -10.492 -5.541 1.730 1.00 86.00 95 TYR A O 1
ATOM 797 N N . THR A 1 96 ? -10.011 -3.356 1.830 1.00 84.25 96 THR A N 1
ATOM 798 C CA . THR A 1 96 ? -8.645 -3.473 1.297 1.00 84.25 96 THR A CA 1
ATOM 799 C C . THR A 1 96 ? -7.679 -4.101 2.302 1.00 84.25 96 THR A C 1
ATOM 801 O O . THR A 1 96 ? -6.739 -4.786 1.910 1.00 84.25 96 THR A O 1
ATOM 804 N N . TYR A 1 97 ? -7.899 -3.858 3.600 1.00 82.69 97 TYR A N 1
ATOM 805 C CA . TYR A 1 97 ? -6.987 -4.232 4.683 1.00 82.69 97 TYR A CA 1
ATOM 806 C C . TYR A 1 97 ? -7.753 -4.800 5.879 1.00 82.69 97 TYR A C 1
ATOM 808 O O . TYR A 1 97 ? -8.863 -4.350 6.163 1.00 82.69 97 TYR A O 1
ATOM 816 N N . ALA A 1 98 ? -7.120 -5.695 6.642 1.00 83.88 98 ALA A N 1
ATOM 817 C CA . ALA A 1 98 ? -7.674 -6.213 7.896 1.00 83.88 98 ALA A CA 1
ATOM 818 C C . ALA A 1 98 ? -7.930 -5.099 8.927 1.00 83.88 98 ALA A C 1
ATOM 820 O O . ALA A 1 98 ? -8.978 -5.080 9.559 1.00 83.88 98 ALA A O 1
ATOM 821 N N . ALA A 1 99 ? -7.040 -4.104 9.019 1.00 83.81 99 ALA A N 1
ATOM 822 C CA . ALA A 1 99 ? -7.232 -2.945 9.896 1.00 83.81 99 ALA A CA 1
ATOM 823 C C . ALA A 1 99 ? -8.511 -2.149 9.569 1.00 83.81 99 ALA A C 1
ATOM 825 O O . ALA A 1 99 ? -9.157 -1.611 10.462 1.00 83.81 99 ALA A O 1
ATOM 826 N N . ALA A 1 100 ? -8.914 -2.105 8.295 1.00 84.38 100 ALA A N 1
ATOM 827 C CA . ALA A 1 100 ? -10.161 -1.458 7.898 1.00 84.38 100 ALA A CA 1
ATOM 828 C C . ALA A 1 100 ? -11.398 -2.291 8.291 1.00 84.38 100 ALA A C 1
ATOM 830 O O . ALA A 1 100 ? -12.429 -1.710 8.623 1.00 84.38 100 ALA A O 1
ATOM 831 N N . VAL A 1 101 ? -11.288 -3.628 8.315 1.00 87.81 101 VAL A N 1
ATOM 832 C CA . VAL A 1 101 ? -12.313 -4.508 8.907 1.00 87.81 101 VAL A CA 1
ATOM 833 C C . VAL A 1 101 ? -12.393 -4.278 10.415 1.00 87.81 101 VAL A C 1
ATOM 835 O O . VAL A 1 101 ? -13.483 -4.061 10.929 1.00 87.81 101 VAL A O 1
ATOM 838 N N . ALA A 1 102 ? -11.254 -4.248 11.113 1.00 85.56 102 ALA A N 1
ATOM 839 C CA . ALA A 1 102 ? -11.205 -3.984 12.549 1.00 85.56 102 ALA A CA 1
ATOM 840 C C . ALA A 1 102 ? -11.857 -2.637 12.888 1.00 85.56 102 ALA A C 1
ATOM 842 O O . ALA A 1 102 ? -12.782 -2.601 13.684 1.00 85.56 102 ALA A O 1
ATOM 843 N N . GLY A 1 103 ? -11.497 -1.554 12.193 1.00 84.81 103 GLY A N 1
ATOM 844 C CA . GLY A 1 103 ? -12.140 -0.250 12.381 1.00 84.81 103 GLY A CA 1
ATOM 845 C C . GLY A 1 103 ? -13.636 -0.242 12.032 1.00 84.81 103 GLY A C 1
ATOM 846 O O . GLY A 1 103 ? -14.420 0.466 12.663 1.00 84.81 103 GLY A O 1
ATOM 847 N N . HIS A 1 104 ? -14.076 -1.035 11.049 1.00 87.50 104 HIS A N 1
ATOM 848 C CA . HIS A 1 104 ? -15.501 -1.214 10.757 1.00 87.50 104 HIS A CA 1
ATOM 849 C C . HIS A 1 104 ? -16.256 -1.852 11.925 1.00 87.50 104 HIS A C 1
ATOM 851 O O . HIS A 1 104 ? -17.337 -1.367 12.260 1.00 87.50 104 HIS A O 1
ATOM 857 N N . LEU A 1 105 ? -15.679 -2.891 12.528 1.00 85.50 105 LEU A N 1
ATOM 858 C CA . LEU A 1 105 ? -16.231 -3.552 13.703 1.00 85.50 105 LEU A CA 1
ATOM 859 C C . LEU A 1 105 ? -16.158 -2.619 14.911 1.00 85.50 105 LEU A C 1
ATOM 861 O O . LEU A 1 105 ? -17.183 -2.263 15.453 1.00 85.50 105 LEU A O 1
ATOM 865 N N . GLU A 1 106 ? -14.992 -2.082 15.254 1.00 83.50 106 GLU A N 1
ATOM 866 C CA . GLU A 1 106 ? -14.810 -1.190 16.407 1.00 83.50 106 GLU A CA 1
ATOM 867 C C . GLU A 1 106 ? -15.729 0.042 16.393 1.00 83.50 106 GLU A C 1
ATOM 869 O O . GLU A 1 106 ? -16.151 0.510 17.446 1.00 83.50 106 GLU A O 1
ATOM 874 N N . SER A 1 107 ? -16.088 0.544 15.211 1.00 83.06 107 SER A N 1
ATOM 875 C CA . SER A 1 107 ? -17.025 1.668 15.074 1.00 83.06 107 SER A CA 1
ATOM 876 C C . SER A 1 107 ? -18.507 1.301 15.232 1.00 83.06 107 SER A C 1
ATOM 878 O O . SER A 1 107 ? -19.353 2.176 15.073 1.00 83.06 107 SER A O 1
ATOM 880 N N . GLY A 1 108 ? -18.853 0.030 15.463 1.00 82.12 108 GLY A N 1
ATOM 881 C CA . GLY A 1 108 ? -20.242 -0.432 15.582 1.00 82.12 108 GLY A CA 1
ATOM 882 C C . GLY A 1 108 ? -21.054 -0.301 14.288 1.00 82.12 108 GLY A C 1
ATOM 883 O O . GLY A 1 108 ? -22.269 -0.459 14.282 1.00 82.12 108 GLY A O 1
ATOM 884 N N . ARG A 1 109 ? -20.403 -0.018 13.150 1.00 80.25 109 ARG A N 1
ATOM 885 C CA . ARG A 1 109 ? -21.067 0.216 11.851 1.00 80.25 109 ARG A CA 1
ATOM 886 C C . ARG A 1 109 ? -21.425 -1.077 11.117 1.00 80.25 109 ARG A C 1
ATOM 888 O O . ARG A 1 109 ? -21.731 -1.031 9.917 1.00 80.25 109 ARG A O 1
ATOM 895 N N . CYS A 1 110 ? -21.311 -2.226 11.783 1.00 86.69 110 CYS A N 1
ATOM 896 C CA . CYS A 1 110 ? -21.636 -3.528 11.221 1.00 86.69 110 CYS A CA 1
ATOM 897 C C . CYS A 1 110 ? -23.131 -3.821 11.392 1.00 86.69 110 CYS A C 1
ATOM 899 O O . CYS A 1 110 ? -23.582 -4.002 12.518 1.00 86.69 110 CYS A O 1
ATOM 901 N N . PRO A 1 111 ? -23.908 -3.921 10.296 1.00 85.31 111 PRO A N 1
ATOM 902 C CA . PRO A 1 111 ? -25.358 -4.111 10.385 1.00 85.31 111 PRO A CA 1
ATOM 903 C C . PRO A 1 111 ? -25.742 -5.451 11.026 1.00 85.31 111 PRO A C 1
ATOM 905 O O . PRO A 1 111 ? -26.796 -5.563 11.636 1.00 85.31 111 PRO A O 1
ATOM 908 N N . ARG A 1 112 ? -24.875 -6.461 10.900 1.00 85.50 112 ARG A N 1
ATOM 909 C CA . ARG A 1 112 ? -25.068 -7.805 11.463 1.00 85.50 112 ARG A CA 1
ATOM 910 C C . ARG A 1 112 ? -24.275 -8.042 12.756 1.00 85.50 112 ARG A C 1
ATOM 912 O O . ARG A 1 112 ? -24.312 -9.135 13.301 1.00 85.50 112 ARG A O 1
ATOM 919 N N . ALA A 1 113 ? -23.562 -7.027 13.247 1.00 83.44 113 ALA A N 1
ATOM 920 C CA . ALA A 1 113 ? -22.885 -7.050 14.541 1.00 83.44 113 ALA A CA 1
ATOM 921 C C . ALA A 1 113 ? -22.875 -5.639 15.168 1.00 83.44 113 ALA A C 1
ATOM 923 O O . ALA A 1 113 ? -21.802 -5.069 15.356 1.00 83.44 113 ALA A O 1
ATOM 924 N N . PRO A 1 114 ? -24.050 -5.049 15.473 1.00 75.00 114 PRO A N 1
ATOM 925 C CA . PRO A 1 114 ? -24.146 -3.674 15.980 1.00 75.00 114 PRO A CA 1
ATOM 926 C C . PRO A 1 114 ? -23.583 -3.518 17.399 1.00 75.00 114 PRO A C 1
ATOM 928 O O . PRO A 1 114 ? -23.154 -2.434 17.784 1.00 75.00 114 PRO A O 1
ATOM 931 N N . GLY A 1 115 ? -23.572 -4.604 18.178 1.00 74.62 115 GLY A N 1
ATOM 932 C CA . GLY A 1 115 ? -22.965 -4.623 19.506 1.00 74.62 115 GLY A CA 1
ATOM 933 C C . GLY A 1 115 ? -21.442 -4.611 19.443 1.00 74.62 115 GLY A C 1
ATOM 934 O O . GLY A 1 115 ? -20.804 -3.933 20.243 1.00 74.62 115 GLY A O 1
ATOM 935 N N . LEU A 1 116 ? -20.851 -5.303 18.465 1.00 76.50 116 LEU A N 1
ATOM 936 C CA . LEU A 1 116 ? -19.405 -5.392 18.355 1.00 76.50 116 LEU A CA 1
ATOM 937 C C . LEU A 1 116 ? -18.864 -4.009 18.002 1.00 76.50 116 LEU A C 1
ATOM 939 O O . LEU A 1 116 ? -18.977 -3.568 16.868 1.00 76.50 116 LEU A O 1
ATOM 943 N N . ASN A 1 117 ? -18.335 -3.330 19.009 1.00 80.25 117 ASN A N 1
ATOM 944 C CA . ASN A 1 117 ? -17.698 -2.029 18.939 1.00 80.25 117 ASN A CA 1
ATOM 945 C C . ASN A 1 117 ? -16.420 -2.072 19.780 1.00 80.25 117 ASN A C 1
ATOM 947 O O . ASN A 1 117 ? -16.086 -3.100 20.383 1.00 80.25 117 ASN A O 1
ATOM 951 N N . ARG A 1 118 ? -15.674 -0.972 19.793 1.00 75.88 118 ARG A N 1
ATOM 952 C CA . ARG A 1 118 ? -14.385 -0.879 20.474 1.00 75.88 118 ARG A CA 1
ATOM 953 C C . ARG A 1 118 ? -14.494 -1.297 21.945 1.00 75.88 118 ARG A C 1
ATOM 955 O O . ARG A 1 118 ? -13.754 -2.177 22.378 1.00 75.88 118 ARG A O 1
ATOM 962 N N . ASP A 1 119 ? -15.468 -0.762 22.676 1.00 76.12 119 ASP A N 1
ATOM 963 C CA . ASP A 1 119 ? -15.690 -1.064 24.095 1.00 76.12 119 ASP A CA 1
ATOM 964 C C . ASP A 1 119 ? -16.081 -2.522 24.357 1.00 76.12 119 ASP A C 1
ATOM 966 O O . ASP A 1 119 ? -15.590 -3.135 25.305 1.00 76.12 119 ASP A O 1
ATOM 970 N N . GLN A 1 120 ? -16.959 -3.101 23.533 1.00 78.19 120 GLN A N 1
ATOM 971 C CA . GLN A 1 120 ? -17.347 -4.507 23.676 1.00 78.19 120 GLN A CA 1
ATOM 972 C C . GLN A 1 120 ? -16.191 -5.452 23.350 1.00 78.19 120 GLN A C 1
ATOM 974 O O . GLN A 1 120 ? -15.989 -6.440 24.054 1.00 78.19 120 GLN A O 1
ATOM 979 N N . THR A 1 121 ? -15.399 -5.122 22.331 1.00 76.38 121 THR A N 1
ATOM 980 C CA . THR A 1 121 ? -14.218 -5.903 21.950 1.00 76.38 121 THR A CA 1
ATOM 981 C C . THR A 1 121 ? -13.185 -5.874 23.074 1.00 76.38 121 THR A C 1
ATOM 983 O O . THR A 1 121 ? -12.681 -6.923 23.469 1.00 76.38 121 THR A O 1
ATOM 986 N N . TYR A 1 122 ? -12.926 -4.703 23.665 1.00 75.44 122 TYR A N 1
ATOM 987 C CA . TYR A 1 122 ? -12.032 -4.591 24.818 1.00 75.44 122 TYR A CA 1
ATOM 988 C C . TYR A 1 122 ? -12.544 -5.336 26.050 1.00 75.44 122 TYR A C 1
ATOM 990 O O . TYR A 1 122 ? -11.756 -6.007 26.716 1.00 75.44 122 TYR A O 1
ATOM 998 N N . ARG A 1 123 ? -13.848 -5.266 26.346 1.00 79.12 123 ARG A N 1
ATOM 999 C CA . ARG A 1 123 ? -14.454 -6.048 27.434 1.00 79.12 123 ARG A CA 1
ATOM 1000 C C . ARG A 1 123 ? -14.265 -7.547 27.227 1.00 79.12 123 ARG A C 1
ATOM 1002 O O . ARG A 1 123 ? -13.829 -8.222 28.151 1.00 79.12 123 ARG A O 1
ATOM 1009 N N . PHE A 1 124 ? -14.525 -8.044 26.021 1.00 79.19 124 PHE A N 1
ATOM 1010 C CA . PHE A 1 124 ? -14.322 -9.452 25.682 1.00 79.19 124 PHE A CA 1
ATOM 1011 C C . PHE A 1 124 ? -12.858 -9.877 25.839 1.00 79.19 124 PHE A C 1
ATOM 1013 O O . PHE A 1 124 ? -12.566 -10.900 26.449 1.00 79.19 124 PHE A O 1
ATOM 1020 N N . VAL A 1 125 ? -11.923 -9.070 25.336 1.00 78.00 125 VAL A N 1
ATOM 1021 C CA . VAL A 1 125 ? -10.487 -9.340 25.467 1.00 78.00 125 VAL A CA 1
ATOM 1022 C C . VAL A 1 125 ? -10.068 -9.407 26.935 1.00 78.00 125 VAL A C 1
ATOM 1024 O O . VAL A 1 125 ? -9.308 -10.296 27.294 1.00 78.00 125 VAL A O 1
ATOM 1027 N N . ARG A 1 126 ? -10.596 -8.537 27.804 1.00 74.50 126 ARG A N 1
ATOM 1028 C CA . ARG A 1 126 ? -10.310 -8.582 29.246 1.00 74.50 126 ARG A CA 1
ATOM 1029 C C . ARG A 1 126 ? -10.963 -9.750 29.979 1.00 74.50 126 ARG A C 1
ATOM 1031 O O . ARG A 1 126 ? -10.354 -10.254 30.911 1.00 74.50 126 ARG A O 1
ATOM 1038 N N . ASP A 1 127 ? -12.161 -10.176 29.582 1.00 79.19 127 ASP A N 1
ATOM 1039 C CA . ASP A 1 127 ? -12.783 -11.397 30.118 1.00 79.19 127 ASP A CA 1
ATOM 1040 C C . ASP A 1 127 ? -11.900 -12.625 29.848 1.00 79.19 127 ASP A C 1
ATOM 1042 O O . ASP A 1 127 ? -11.737 -13.490 30.703 1.00 79.19 127 ASP A O 1
ATOM 1046 N N . LYS A 1 128 ? -11.283 -12.672 28.662 1.00 78.56 128 LYS A N 1
ATOM 1047 C CA . LYS A 1 128 ? -10.427 -13.787 28.231 1.00 78.56 128 LYS A CA 1
ATOM 1048 C C . LYS A 1 128 ? -8.957 -13.652 28.621 1.00 78.56 128 LYS A C 1
ATOM 1050 O O . LYS A 1 128 ? -8.272 -14.665 28.708 1.00 78.56 128 LYS A O 1
ATOM 1055 N N . ASP A 1 129 ? -8.479 -12.439 28.878 1.00 78.44 129 ASP A N 1
ATOM 1056 C CA . ASP A 1 129 ? -7.128 -12.145 29.362 1.00 78.44 129 ASP A CA 1
ATOM 1057 C C . ASP A 1 129 ? -7.175 -11.206 30.585 1.00 78.44 129 ASP A C 1
ATOM 1059 O O . ASP A 1 129 ? -6.734 -10.052 30.521 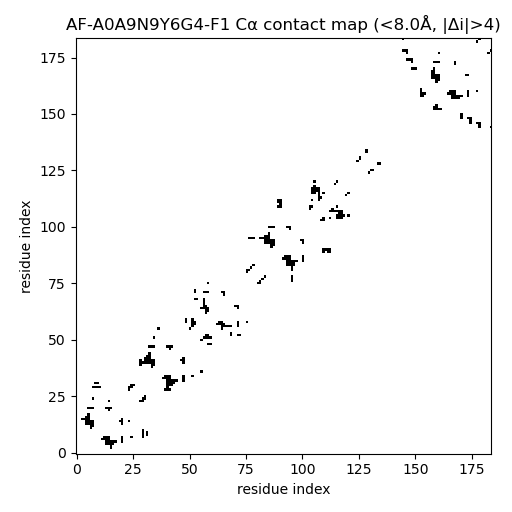1.00 78.44 129 ASP A O 1
ATOM 1063 N N . PRO A 1 130 ? -7.726 -11.670 31.725 1.00 73.56 130 PRO A N 1
ATOM 1064 C CA . PRO A 1 130 ? -7.946 -10.826 32.902 1.00 73.56 130 PRO A CA 1
ATOM 1065 C C . PRO A 1 130 ? -6.644 -10.279 33.494 1.00 73.56 130 PRO A C 1
ATOM 1067 O O . PRO A 1 130 ? -6.634 -9.182 34.059 1.00 73.56 130 PRO A O 1
ATOM 1070 N N . TYR A 1 131 ? -5.544 -11.010 33.310 1.00 71.75 131 TYR A N 1
ATOM 1071 C CA . TYR A 1 131 ? -4.211 -10.662 33.800 1.00 71.75 131 TYR A CA 1
ATOM 1072 C C . TYR A 1 131 ? -3.341 -9.956 32.749 1.00 71.75 131 TYR A C 1
ATOM 1074 O O . TYR A 1 131 ? -2.181 -9.651 33.023 1.00 71.75 131 TYR A O 1
ATOM 1082 N N . GLY A 1 132 ? -3.878 -9.684 31.553 1.00 66.31 132 GLY A N 1
ATOM 1083 C CA . GLY A 1 132 ? -3.174 -8.947 30.504 1.00 66.31 132 GLY A CA 1
ATOM 1084 C C . GLY A 1 132 ? -1.908 -9.646 30.005 1.00 66.31 132 GLY A C 1
ATOM 1085 O O . GLY A 1 132 ? -0.995 -8.970 29.533 1.00 66.31 132 GLY A O 1
ATOM 1086 N N . VAL A 1 133 ? -1.813 -10.972 30.144 1.00 69.56 133 VAL A N 1
ATOM 1087 C CA . VAL A 1 133 ? -0.637 -11.776 29.779 1.00 69.56 133 VAL A CA 1
ATOM 1088 C C . VAL A 1 133 ? -0.458 -11.806 28.262 1.00 69.56 133 VAL A C 1
ATOM 1090 O O . VAL A 1 133 ? 0.677 -11.824 27.780 1.00 69.56 133 VAL A O 1
ATOM 1093 N N . ILE A 1 134 ? -1.565 -11.747 27.522 1.00 60.41 134 ILE A N 1
ATOM 1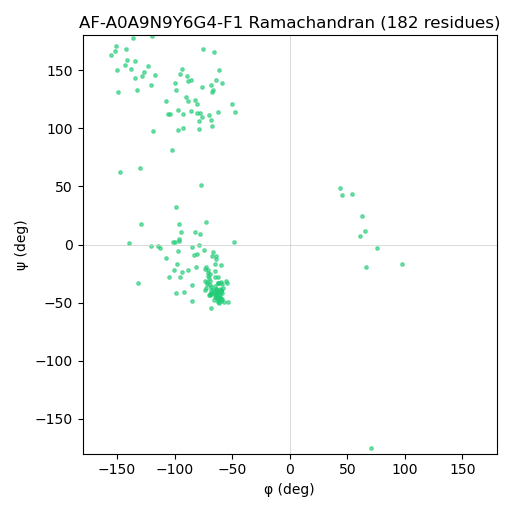094 C CA . ILE A 1 134 ? -1.622 -11.737 26.060 1.00 60.41 134 ILE A CA 1
ATOM 1095 C C . ILE A 1 134 ? -1.610 -10.288 25.550 1.00 60.41 134 ILE A C 1
ATOM 1097 O O . ILE A 1 134 ? -0.887 -9.968 24.606 1.00 60.41 134 ILE A O 1
ATOM 1101 N N . THR A 1 135 ? -2.335 -9.370 26.195 1.00 64.38 135 THR A N 1
ATOM 1102 C CA . THR A 1 135 ? -2.482 -7.975 25.745 1.00 64.38 135 THR A CA 1
ATOM 1103 C C . THR A 1 135 ? -1.572 -6.965 26.446 1.00 64.38 135 THR A C 1
ATOM 1105 O O . THR A 1 135 ? -1.956 -5.803 26.576 1.00 64.38 135 THR A O 1
ATOM 1108 N N . LYS A 1 136 ? -0.354 -7.365 26.848 1.00 52.91 136 LYS A N 1
ATOM 1109 C CA . LYS A 1 136 ? 0.660 -6.605 27.634 1.00 52.91 136 LYS A CA 1
ATOM 1110 C C . LYS A 1 136 ? 0.999 -5.158 27.190 1.00 52.91 136 LYS A C 1
ATOM 1112 O O . LYS A 1 136 ? 1.867 -4.532 27.787 1.00 52.91 136 LYS A O 1
ATOM 1117 N N . LYS A 1 137 ? 0.366 -4.603 26.150 1.00 50.69 137 LYS A N 1
ATOM 1118 C CA . LYS A 1 137 ? 0.601 -3.257 25.592 1.00 50.69 137 LYS A CA 1
ATOM 1119 C C . LYS A 1 137 ? -0.661 -2.397 25.404 1.00 50.69 137 LYS A C 1
ATOM 1121 O O . LYS A 1 137 ? -0.618 -1.419 24.661 1.00 50.69 137 LYS A O 1
ATOM 1126 N N . LEU A 1 138 ? -1.787 -2.721 26.038 1.00 49.25 138 LEU A N 1
ATOM 1127 C CA . LEU A 1 138 ? -2.921 -1.792 26.073 1.00 49.25 138 LEU A CA 1
ATOM 1128 C C . LEU A 1 138 ? -2.651 -0.713 27.131 1.00 49.25 138 LEU A C 1
ATOM 1130 O O . LEU A 1 138 ? -2.702 -0.981 28.328 1.00 49.25 138 LEU A O 1
ATOM 1134 N N . ILE A 1 139 ? -2.325 0.499 26.672 1.00 43.53 139 ILE A N 1
ATOM 1135 C CA . ILE A 1 139 ? -2.223 1.712 27.497 1.00 43.53 139 ILE A CA 1
ATOM 1136 C C . ILE A 1 139 ? -3.513 1.799 28.328 1.00 43.53 139 ILE A C 1
ATOM 1138 O O . ILE A 1 139 ? -4.603 1.751 27.759 1.00 43.53 139 ILE A O 1
ATOM 1142 N N . GLY A 1 140 ? -3.382 1.816 29.658 1.00 43.84 140 GLY A N 1
ATOM 1143 C CA . GLY A 1 140 ? -4.466 1.528 30.602 1.00 43.84 140 GLY A CA 1
ATOM 1144 C C . GLY A 1 140 ? -5.778 2.256 30.297 1.00 43.84 140 GLY A C 1
ATOM 1145 O O . GLY A 1 140 ? -5.863 3.474 30.408 1.00 43.84 140 GLY A O 1
ATOM 1146 N N . TRP A 1 141 ? -6.814 1.491 29.949 1.00 40.88 141 TRP A N 1
ATOM 1147 C CA . TRP A 1 141 ? -8.179 1.985 29.775 1.00 40.88 141 TRP A CA 1
ATOM 1148 C C . TRP A 1 141 ? -8.979 1.726 31.056 1.00 40.88 141 TRP A C 1
ATOM 1150 O O . TRP A 1 141 ? -9.187 0.574 31.446 1.00 40.88 141 TRP A O 1
ATOM 1160 N N . ARG A 1 142 ? -9.416 2.797 31.728 1.00 42.41 142 ARG A N 1
ATOM 1161 C CA . ARG A 1 142 ? -10.291 2.748 32.907 1.00 42.41 142 ARG A CA 1
ATOM 1162 C C . ARG A 1 142 ? -11.725 3.091 32.502 1.00 42.41 142 ARG A C 1
ATOM 1164 O O . ARG A 1 142 ? -12.148 4.220 32.666 1.00 42.41 142 ARG A O 1
ATOM 1171 N N . GLY A 1 143 ? -12.444 2.110 31.963 1.00 46.22 143 GLY A N 1
ATOM 1172 C CA . GLY A 1 143 ? -13.867 1.862 32.246 1.00 46.22 143 GLY A CA 1
ATOM 1173 C C . GLY A 1 143 ? -14.951 2.862 31.828 1.00 46.22 143 GLY A C 1
ATOM 1174 O O . GLY A 1 143 ? -16.100 2.446 31.728 1.00 46.22 143 GLY A O 1
ATOM 1175 N N . THR A 1 144 ? -14.660 4.127 31.557 1.00 45.25 144 THR A N 1
ATOM 1176 C CA . THR A 1 144 ? -15.668 5.143 31.240 1.00 45.25 144 THR A CA 1
ATOM 1177 C C . THR A 1 144 ? -15.061 6.165 30.285 1.00 45.25 144 THR A C 1
ATOM 1179 O O . THR A 1 144 ? -13.988 6.705 30.535 1.00 45.25 144 THR A O 1
ATOM 1182 N N . VAL A 1 145 ? -15.748 6.494 29.183 1.00 50.62 145 VAL A N 1
ATOM 1183 C CA . VAL A 1 145 ? -15.418 7.684 28.366 1.00 50.62 145 VAL A CA 1
ATOM 1184 C C . VAL A 1 145 ? -15.950 8.937 29.075 1.00 50.62 145 VAL A C 1
ATOM 1186 O O . VAL A 1 145 ? -16.715 9.725 28.522 1.00 50.62 145 VAL A O 1
ATOM 1189 N N . HIS A 1 146 ? -15.595 9.039 30.351 1.00 45.25 146 HIS A N 1
ATOM 1190 C CA . HIS A 1 146 ? -15.593 10.245 31.144 1.00 45.25 146 HIS A CA 1
ATOM 1191 C C . HIS A 1 146 ? -14.143 10.421 31.560 1.00 45.25 146 HIS A C 1
ATOM 1193 O O . HIS A 1 146 ? -13.649 9.760 32.468 1.00 45.25 146 HIS A O 1
ATOM 1199 N N . TYR A 1 147 ? -13.433 11.256 30.815 1.00 56.41 147 TYR A N 1
ATOM 1200 C CA . TYR A 1 147 ? -12.103 11.668 31.214 1.00 56.41 147 TYR A CA 1
ATOM 1201 C C . TYR A 1 147 ? -12.267 12.548 32.454 1.00 56.41 147 TYR A C 1
ATOM 1203 O O . TYR A 1 147 ? -12.772 13.669 32.362 1.00 56.41 147 TYR A O 1
ATOM 1211 N N . GLU A 1 148 ? -11.897 12.005 33.612 1.00 60.97 148 GLU A N 1
ATOM 1212 C CA . GLU A 1 148 ? -11.816 12.749 34.864 1.00 60.97 148 GLU A CA 1
ATOM 1213 C C . GLU A 1 148 ? -10.553 13.607 34.823 1.00 60.97 148 GLU A C 1
ATOM 1215 O O . GLU A 1 148 ? -9.426 13.108 34.820 1.00 60.97 148 GLU A O 1
ATOM 1220 N N . VAL A 1 149 ? -10.754 14.917 34.705 1.00 71.00 149 VAL A N 1
ATOM 1221 C CA . VAL A 1 149 ? -9.681 15.910 34.754 1.00 71.00 149 VAL A CA 1
ATOM 1222 C C . VAL A 1 149 ? -9.508 16.339 36.207 1.00 71.00 149 VAL A C 1
ATOM 1224 O O . VAL A 1 149 ? -10.481 16.698 36.865 1.00 71.00 149 VAL A O 1
ATOM 1227 N N . GLY A 1 150 ? -8.282 16.255 36.714 1.00 71.12 150 GLY A N 1
ATOM 1228 C CA . GLY A 1 150 ? -7.929 16.660 38.075 1.00 71.12 150 GLY A CA 1
ATOM 1229 C C . GLY A 1 150 ? -6.884 17.771 38.075 1.00 71.12 150 GLY A C 1
ATOM 1230 O O . GLY A 1 150 ? -6.384 18.169 37.019 1.00 71.12 150 GLY A O 1
ATOM 1231 N N . ASP A 1 151 ? -6.500 18.235 39.263 1.00 69.00 151 ASP A N 1
ATOM 1232 C CA . ASP A 1 151 ? -5.483 19.283 39.447 1.00 69.00 151 ASP A CA 1
ATOM 1233 C C . ASP A 1 151 ? -4.108 18.912 38.865 1.00 69.00 151 ASP A C 1
ATOM 1235 O O . ASP A 1 151 ? -3.291 19.778 38.569 1.00 69.00 151 ASP A O 1
ATOM 1239 N N . THR A 1 152 ? -3.870 17.624 38.601 1.00 74.12 152 THR A N 1
ATOM 1240 C CA . THR A 1 152 ? -2.671 17.115 37.917 1.00 74.12 152 THR A CA 1
ATOM 1241 C C . THR A 1 152 ? -2.532 17.589 36.467 1.00 74.12 152 THR A C 1
ATOM 1243 O O . THR A 1 152 ? -1.467 17.431 35.875 1.00 74.12 152 THR A O 1
ATOM 1246 N N . CYS A 1 153 ? -3.580 18.173 35.877 1.00 76.00 153 CYS A N 1
ATOM 1247 C CA . CYS A 1 153 ? -3.528 18.799 34.557 1.00 76.00 153 CYS A CA 1
ATOM 1248 C C . CYS A 1 153 ? -3.032 20.254 34.597 1.00 76.00 153 CYS A C 1
ATOM 1250 O O . CYS A 1 153 ? -2.930 20.882 33.546 1.00 76.00 153 CYS A O 1
ATOM 1252 N N . TRP A 1 154 ? -2.745 20.814 35.774 1.00 77.81 154 TRP A N 1
ATOM 1253 C CA . TRP A 1 154 ? -2.210 22.164 35.912 1.00 77.81 154 TRP A CA 1
ATOM 1254 C C . TRP A 1 154 ? -0.698 22.191 35.663 1.00 77.81 154 TRP A C 1
ATOM 1256 O O . TRP A 1 154 ? 0.071 21.556 36.381 1.00 77.81 154 TRP A O 1
ATOM 1266 N N . ASN A 1 155 ? -0.255 22.964 34.668 1.00 81.25 155 ASN A N 1
ATOM 1267 C CA . ASN A 1 155 ? 1.165 23.093 34.312 1.00 81.25 155 ASN A CA 1
ATOM 1268 C C . ASN A 1 155 ? 1.873 24.291 34.980 1.00 81.25 155 ASN A C 1
ATOM 1270 O O . ASN A 1 155 ? 2.984 24.646 34.593 1.00 81.25 155 ASN A O 1
ATOM 1274 N N . GLY A 1 156 ? 1.229 24.944 35.952 1.00 81.62 156 GLY A N 1
ATOM 1275 C CA . GLY A 1 156 ? 1.727 26.166 36.594 1.00 81.62 156 GLY A CA 1
ATOM 1276 C C . GLY A 1 156 ? 1.135 27.461 36.028 1.00 81.62 156 GLY A C 1
ATOM 1277 O O . GLY A 1 156 ? 1.192 28.486 36.703 1.00 81.62 156 GLY A O 1
ATOM 1278 N N . ARG A 1 157 ? 0.529 27.428 34.832 1.00 84.69 157 ARG A N 1
ATOM 1279 C CA . ARG A 1 157 ? -0.082 28.601 34.177 1.00 84.69 157 ARG A CA 1
ATOM 1280 C C . ARG A 1 157 ? -1.495 28.347 33.646 1.00 84.69 157 ARG A C 1
ATOM 1282 O O . ARG A 1 157 ? -2.304 29.273 33.623 1.00 84.69 157 ARG A O 1
ATOM 1289 N N . ALA A 1 158 ? -1.782 27.134 33.191 1.00 86.50 158 ALA A N 1
ATOM 1290 C CA . ALA A 1 158 ? -3.063 26.746 32.619 1.00 86.50 158 ALA A CA 1
ATOM 1291 C C . ALA A 1 158 ? -3.331 25.247 32.827 1.00 86.50 158 ALA A C 1
ATOM 1293 O O . ALA A 1 158 ? -2.435 24.464 33.152 1.00 86.50 158 ALA A O 1
ATOM 1294 N N . TYR A 1 159 ? -4.579 24.835 32.603 1.00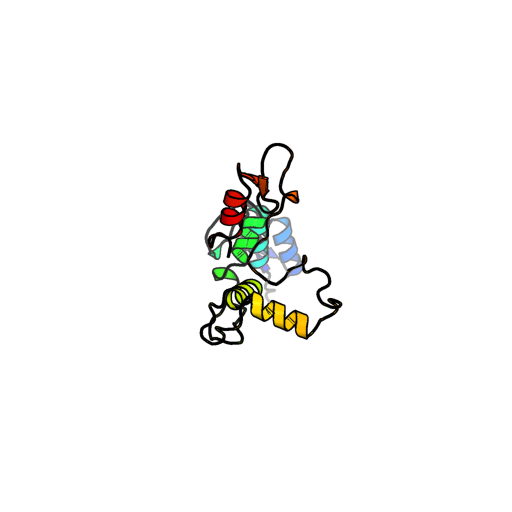 84.38 159 TYR A N 1
ATOM 1295 C CA . TYR A 1 159 ? -4.950 23.425 32.546 1.00 84.38 159 TYR A CA 1
ATOM 1296 C C . TYR A 1 159 ? -4.606 22.869 31.163 1.00 84.38 159 TYR A C 1
ATOM 1298 O O . TYR A 1 159 ? -5.211 23.260 30.168 1.00 84.38 159 TYR A O 1
ATOM 1306 N N . GLN A 1 160 ? -3.642 21.958 31.081 1.00 80.69 160 GLN A N 1
ATOM 1307 C CA . GLN A 1 160 ? -3.162 21.385 29.830 1.00 80.69 160 GLN A CA 1
ATOM 1308 C C . GLN A 1 160 ? -3.786 20.011 29.562 1.00 80.69 160 GLN A C 1
ATOM 1310 O O . GLN A 1 160 ? -3.812 19.123 30.414 1.00 80.69 160 GLN A O 1
ATOM 1315 N N . CYS A 1 161 ? -4.271 19.803 28.338 1.00 82.12 161 CYS A N 1
ATOM 1316 C CA . CYS A 1 161 ? -4.758 18.499 27.905 1.00 82.12 161 CYS A CA 1
ATOM 1317 C C . CYS A 1 161 ? -3.590 17.566 27.559 1.00 82.12 161 CYS A C 1
ATOM 1319 O O . CYS A 1 161 ? -2.955 17.732 26.524 1.00 82.12 161 CYS A O 1
ATOM 1321 N N . ASN A 1 162 ? -3.378 16.497 28.324 1.00 74.06 162 ASN A N 1
ATOM 1322 C CA . ASN A 1 162 ? -2.296 15.532 28.063 1.00 74.06 162 ASN A CA 1
ATOM 1323 C C . ASN A 1 162 ? -2.460 14.707 26.766 1.00 74.06 162 ASN A C 1
ATOM 1325 O O . ASN A 1 162 ? -1.562 13.961 26.390 1.00 74.06 162 ASN A O 1
ATOM 1329 N N . LEU A 1 163 ? -3.598 14.834 26.070 1.00 74.44 163 LEU A N 1
ATOM 1330 C CA . LEU A 1 163 ? -3.869 14.150 24.799 1.00 74.44 163 LEU A CA 1
ATOM 1331 C C . LEU A 1 163 ? -3.550 15.008 23.567 1.00 74.44 163 LEU A C 1
ATOM 1333 O O . LEU A 1 163 ? -3.282 14.462 22.499 1.00 74.44 163 LEU A O 1
ATOM 1337 N N . CYS A 1 164 ? -3.626 16.338 23.678 1.00 80.38 164 CYS A N 1
ATOM 1338 C CA . CYS A 1 164 ? -3.425 17.248 22.541 1.00 80.38 164 CYS A CA 1
ATOM 1339 C C . CYS A 1 164 ? -2.616 18.512 22.862 1.00 80.38 164 CYS A C 1
ATOM 1341 O O . CYS A 1 164 ? -2.424 19.339 21.979 1.00 80.38 164 CYS A O 1
ATOM 1343 N N . LEU A 1 165 ? -2.152 18.648 24.106 1.00 77.75 165 LEU A N 1
ATOM 1344 C CA . LEU A 1 165 ? -1.318 19.721 24.654 1.00 77.75 165 LEU A CA 1
ATOM 1345 C C . LEU A 1 165 ? -1.922 21.132 24.619 1.00 77.75 165 LEU A C 1
ATOM 1347 O O . LEU A 1 165 ? -1.245 22.081 25.005 1.00 77.75 165 LEU A O 1
ATOM 1351 N N . ASN A 1 166 ? -3.196 21.265 24.237 1.00 81.00 166 ASN A N 1
ATOM 1352 C CA . ASN A 1 166 ? -3.932 22.524 24.321 1.00 81.00 166 ASN A CA 1
ATOM 1353 C C . ASN A 1 166 ? -4.102 22.978 25.774 1.00 81.00 166 ASN A C 1
ATOM 1355 O O . ASN A 1 166 ? -4.378 22.161 26.659 1.00 81.00 166 ASN A O 1
ATOM 1359 N N . GLU A 1 167 ? -3.988 24.286 25.979 1.00 86.38 167 GLU A N 1
ATOM 1360 C CA . GLU A 1 167 ? -4.110 24.943 27.276 1.00 86.38 167 GLU A CA 1
ATOM 1361 C C . GLU A 1 167 ? -5.502 25.559 27.452 1.00 86.38 167 GLU A C 1
ATOM 1363 O O . GLU A 1 167 ? -6.065 26.157 26.534 1.00 86.38 167 GLU A O 1
ATOM 1368 N N . PHE A 1 168 ? -6.055 25.414 28.653 1.00 87.25 168 PHE A N 1
ATOM 1369 C CA . PHE A 1 168 ? -7.383 25.876 29.034 1.00 87.25 168 PHE A CA 1
ATOM 1370 C C . PHE A 1 168 ? -7.302 26.705 30.313 1.00 87.25 168 PHE A C 1
ATOM 1372 O O . PHE A 1 168 ? -6.527 26.421 31.225 1.00 87.25 168 PHE A O 1
ATOM 1379 N N . ASN A 1 169 ? -8.152 27.722 30.402 1.00 86.56 169 ASN A N 1
ATOM 1380 C CA . ASN A 1 169 ? -8.214 28.629 31.548 1.00 86.56 169 ASN A CA 1
ATOM 1381 C C . ASN A 1 169 ? -9.008 28.071 32.745 1.00 86.56 169 ASN A C 1
ATOM 1383 O O . ASN A 1 169 ? -9.008 28.680 33.809 1.00 86.56 169 ASN A O 1
ATOM 1387 N N . SER A 1 170 ? -9.694 26.936 32.591 1.00 86.50 170 SER A N 1
ATOM 1388 C CA . SER A 1 170 ? -10.445 26.293 33.669 1.00 86.50 170 SER A CA 1
ATOM 1389 C C . SER A 1 170 ? -10.494 24.776 33.504 1.00 86.50 170 SER A C 1
ATOM 1391 O O . SER A 1 170 ? -10.526 24.252 32.385 1.00 86.50 170 SER A O 1
ATOM 1393 N N . LEU A 1 171 ? -10.574 24.072 34.635 1.00 83.31 171 LEU A N 1
ATOM 1394 C CA . LEU A 1 171 ? -10.757 22.622 34.682 1.00 83.31 171 LEU A CA 1
ATOM 1395 C C . LEU A 1 171 ? -12.084 22.202 34.027 1.00 83.31 171 LEU A C 1
ATOM 1397 O O . LEU A 1 171 ? -12.149 21.173 33.360 1.00 83.31 171 LEU A O 1
ATOM 1401 N N . HIS A 1 172 ? -13.124 23.037 34.125 1.00 83.69 172 HIS A N 1
ATOM 1402 C CA . HIS A 1 172 ? -14.406 22.804 33.457 1.00 83.69 172 HIS A CA 1
ATOM 1403 C C . HIS A 1 172 ? -14.287 22.849 31.924 1.00 83.69 172 HIS A C 1
ATOM 1405 O O . HIS A 1 172 ? -14.790 21.952 31.247 1.00 83.69 172 HIS A O 1
ATOM 1411 N N . ALA A 1 173 ? -13.577 23.837 31.366 1.00 83.75 173 ALA A N 1
ATOM 1412 C CA . ALA A 1 173 ? -13.341 23.927 29.922 1.00 83.75 173 ALA A CA 1
ATOM 1413 C C . ALA A 1 173 ? -12.506 22.745 29.406 1.00 83.75 173 ALA A C 1
ATOM 1415 O O . ALA A 1 173 ? -12.817 22.177 28.357 1.00 83.75 173 ALA A O 1
ATOM 1416 N N . LEU A 1 174 ? -11.497 22.324 30.176 1.00 84.44 174 LEU A N 1
ATOM 1417 C CA . LEU A 1 174 ? -10.727 21.123 29.869 1.00 84.44 174 LEU A CA 1
ATOM 1418 C C . LEU A 1 174 ? -11.617 19.868 29.919 1.00 84.44 174 LEU A C 1
ATOM 1420 O O . LEU A 1 174 ? -11.558 19.063 28.994 1.00 84.44 174 LEU A O 1
ATOM 1424 N N . SER A 1 175 ? -12.482 19.729 30.931 1.00 83.69 175 SER A N 1
ATOM 1425 C CA . SER A 1 175 ? -13.427 18.609 31.080 1.00 83.69 175 SER A CA 1
ATOM 1426 C C . SER A 1 175 ? -14.392 18.500 29.896 1.00 83.69 175 SER A C 1
ATOM 1428 O O . SER A 1 175 ? -14.566 17.426 29.317 1.00 83.69 175 SER A O 1
ATOM 1430 N N . GLN A 1 176 ? -14.984 19.620 29.474 1.00 81.94 176 GLN A N 1
ATOM 1431 C CA . GLN A 1 176 ? -15.846 19.657 28.291 1.00 81.94 176 GLN A CA 1
ATOM 1432 C C . GLN A 1 176 ? -15.073 19.321 27.008 1.00 81.94 176 GLN A C 1
ATOM 1434 O O . GLN A 1 176 ? -15.593 18.616 26.142 1.00 81.94 176 GLN A O 1
ATOM 1439 N N . HIS A 1 177 ? -13.824 19.783 26.889 1.00 82.25 177 HIS A N 1
ATOM 1440 C CA . HIS A 1 177 ? -12.961 19.483 25.749 1.00 82.25 177 HIS A CA 1
ATOM 1441 C C . HIS A 1 177 ? -12.666 17.983 25.623 1.00 82.25 177 HIS A C 1
ATOM 1443 O O . HIS A 1 177 ? -12.836 17.416 24.541 1.00 82.25 177 HIS A O 1
ATOM 1449 N N . VAL A 1 178 ? -12.249 17.331 26.714 1.00 77.56 178 VAL A N 1
ATOM 1450 C CA . VAL A 1 178 ? -11.885 15.903 26.702 1.00 77.56 178 VAL A CA 1
ATOM 1451 C C . VAL A 1 178 ? -13.101 14.988 26.535 1.00 77.56 178 VAL A C 1
ATOM 1453 O O . VAL A 1 178 ? -12.976 13.915 25.954 1.00 77.56 178 VAL A O 1
ATOM 1456 N N . ASN A 1 179 ? -14.286 15.430 26.967 1.00 76.50 179 ASN A N 1
ATOM 1457 C CA . ASN A 1 179 ? -15.533 14.665 26.870 1.00 76.50 179 ASN A CA 1
ATOM 1458 C C . ASN A 1 179 ? -16.389 15.017 25.633 1.00 76.50 179 ASN A C 1
ATOM 1460 O O . ASN A 1 179 ? -17.493 14.490 25.469 1.00 76.50 179 ASN A O 1
ATOM 1464 N N . SER A 1 180 ? -15.889 15.878 24.740 1.00 71.50 180 SER A N 1
ATOM 1465 C CA . SER A 1 180 ? -16.596 16.295 23.526 1.00 71.50 180 SER A CA 1
ATOM 1466 C C . SER A 1 180 ? -16.739 15.143 22.513 1.00 71.50 180 SER A C 1
ATOM 1468 O O . SER A 1 180 ? -15.763 14.442 22.228 1.00 71.50 180 SER A O 1
ATOM 1470 N N . PRO A 1 181 ? -17.913 14.972 21.869 1.00 55.50 181 PRO A N 1
ATOM 1471 C CA . PRO A 1 181 ? -18.165 13.899 20.900 1.00 55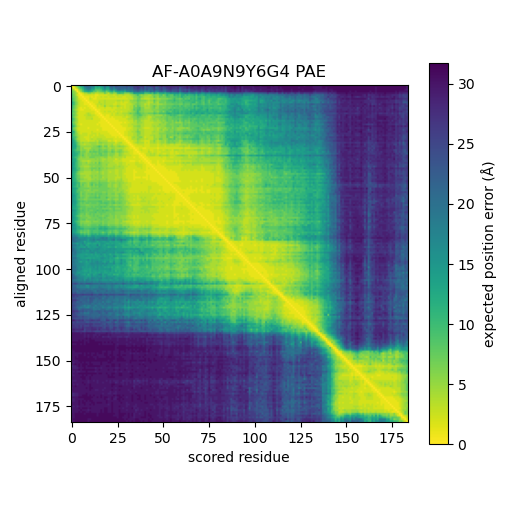.50 181 PRO A CA 1
ATOM 1472 C C . PRO A 1 181 ? -17.299 13.970 19.635 1.00 55.50 181 PRO A C 1
ATOM 1474 O O . PRO A 1 181 ? -17.257 13.011 18.880 1.00 55.50 181 PRO A O 1
ATOM 1477 N N . ARG A 1 182 ? -16.553 15.061 19.408 1.00 53.44 182 ARG A N 1
ATOM 1478 C CA . ARG A 1 182 ? -15.535 15.133 18.342 1.00 53.44 182 ARG A CA 1
ATOM 1479 C C . ARG A 1 182 ? -14.327 14.209 18.579 1.00 53.44 182 ARG A C 1
ATOM 1481 O O . ARG A 1 182 ? -13.485 14.088 17.691 1.00 53.44 182 ARG A O 1
ATOM 1488 N N . ARG A 1 183 ? -14.209 13.614 19.772 1.00 49.78 183 ARG A N 1
ATOM 1489 C CA . ARG A 1 183 ? -13.127 12.704 20.188 1.00 49.78 183 ARG A CA 1
ATOM 1490 C C . ARG A 1 183 ? -13.627 11.300 20.590 1.00 49.78 183 ARG A C 1
ATOM 1492 O O . ARG A 1 183 ? -12.786 10.473 20.932 1.00 49.78 183 ARG A O 1
ATOM 1499 N N . LYS A 1 184 ? -14.946 11.049 20.560 1.00 44.38 184 LYS A N 1
ATOM 1500 C CA . LYS A 1 184 ? -15.552 9.707 20.678 1.00 44.38 184 LYS A CA 1
ATOM 1501 C C . LYS A 1 184 ? -15.560 9.031 19.309 1.00 44.38 184 LYS A C 1
ATOM 1503 O O . LYS A 1 184 ? -15.328 7.806 19.266 1.00 44.38 184 LYS A O 1
#

Nearest PDB structures (foldseek):
  2rsi-assembly1_A  TM=3.164E-01  e=8.997E-03  Homo sapiens
  2rv7-assembly1_A  TM=3.499E-01  e=2.696E-02  Homo sapiens
  1wjp-assembly1_A  TM=3.181E-01  e=3.236E-02  Homo sapiens
  8ffz-assembly1_A  TM=1.551E-01  e=2.962E-04  Saccharomyces cerevisiae
  6rzz-assembly1_u  TM=2.452E-01  e=1.255E+00  Saccharomyces cerevisiae

Solvent-accessible surface area (backbone atoms only — not comparable to full-atom values): 11073 Å² total; per-residue (Å²): 132,86,82,83,49,43,66,41,87,77,81,61,51,71,25,85,41,70,71,57,35,52,52,48,27,65,74,69,49,49,31,88,34,66,45,96,87,47,97,53,40,19,94,37,70,66,56,38,47,52,45,33,35,74,76,58,15,32,40,77,94,72,73,42,76,39,98,37,59,68,56,34,59,53,54,56,57,31,54,90,69,59,34,65,72,29,66,41,94,65,45,95,54,66,26,57,39,63,69,55,39,50,52,39,36,37,67,30,73,30,91,69,38,56,73,44,16,49,69,51,51,53,50,52,50,39,73,77,34,77,82,36,80,83,57,77,78,67,77,87,80,76,96,53,98,61,63,82,76,57,78,87,33,52,76,88,84,37,32,39,38,93,88,76,68,51,74,26,97,37,67,65,60,43,33,53,60,67,54,32,76,94,78,112

Secondary structure (DSSP, 8-state):
-----EE-TTT--EESSHHHHHHHHHHHT--SEE-TTSS-EESSHHHHHHHHHHHS-EETTTTEE-SSHHHHHHHTTSHHHH---EE-SSSS-EESSHHHHHHHHHTT--TT-SS-SHHHHHHHHHHH-TT-SS-TT-----S-S-----GGGB-SSSEE-TTT--EESSHHHHHHHHT-GGG-

pLDDT: mean 81.71, std 13.44, range [40.88, 97.06]